Protein AF-A0A1G5EEK5-F1 (afdb_monomer_lite)

Sequence (236 aa):
MEIATSNDYITFDEFISRLFELRAECNHEHYLCEIFIPFLKSCSIDGVKIVPVFDDRATGPKTEATTPTKERMATICAKKDDGNYVVPDYIYVPLEYSFNNPMNPYLMVETKKPAILDDGIHYRDLSDYISENESEIRAEINAFNRGYVLFTDGLTWMFLTIVDDQIVESPKYETIRLIDKYEKYHKTNRVKAKHQGKHVDLSYIGLGRFDVEIEPNEWNRLKEQIRKMLTELKGE

Foldseek 3Di:
DDDPPPLQLDALCRLVVVLLVCCQPPVDPVVNCVNVQSLVSSLDDPQKHKDFFQCLVVDDDPDPDDDLSNVLCVAAFFAAPVRDTATAGMFIDGPPDDSNRRHYGLEGEHEDAFAAPPVSFWTADQVVCCVVCVRRLVSRCPGPVNQWYFYYNSQKTFTWGDDPNDIDGDPLFDIFGQWDFDADDPNITGIDGDWDWDWDAPVVVPPGIDIDTDGDPSSVSVSVRSNVSSVVSVVD

Secondary structure (DSSP, 8-state):
--------SS-HHHHHHHHHHHHHHT--GGGGHHHHHHHHHHT--TTEEEEE-TTGGG-S---SS--HHHHHHHHHSEEPTTS-EE--SEEEEETT-BTTB----SEEEEE----B-TTSSEE--GGGGTTTTHHHHHHHHHGGG---EEEE-SSEEEEEEEETTEEEE-SSS--EESEEEEEEETTEEEEEE--EEEEEE-GGGT--EEEEEE--HHHHHHHHHHHHHHHHHHH-

Structure (mmCIF, N/CA/C/O backbone):
data_AF-A0A1G5EEK5-F1
#
_entry.id   AF-A0A1G5EEK5-F1
#
loop_
_atom_site.group_PDB
_atom_site.id
_atom_site.type_symbol
_atom_site.label_atom_id
_atom_site.label_alt_id
_atom_site.label_comp_id
_atom_site.label_asym_id
_atom_site.label_entity_id
_atom_site.label_seq_id
_atom_site.pdbx_PDB_ins_code
_atom_site.Cartn_x
_atom_site.Cartn_y
_atom_site.Cartn_z
_atom_site.occupancy
_atom_site.B_iso_or_equiv
_atom_site.auth_seq_id
_atom_site.auth_comp_id
_atom_site.auth_asym_id
_atom_site.auth_atom_id
_atom_site.pdbx_PDB_model_num
ATOM 1 N N . MET A 1 1 ? -9.351 -30.486 -15.780 1.00 30.94 1 MET A N 1
ATOM 2 C CA . MET A 1 1 ? -9.022 -29.169 -16.356 1.00 30.94 1 MET A CA 1
ATOM 3 C C . MET A 1 1 ? -8.709 -28.273 -15.178 1.00 30.94 1 MET A C 1
ATOM 5 O O . MET A 1 1 ? -9.624 -27.725 -14.580 1.00 30.94 1 MET A O 1
ATOM 9 N N . GLU A 1 2 ? -7.451 -28.266 -14.747 1.00 29.02 2 GLU A N 1
ATOM 10 C CA . GLU A 1 2 ? -6.988 -27.312 -13.741 1.00 29.02 2 GLU A CA 1
ATOM 11 C C . GLU A 1 2 ? -6.920 -25.951 -14.426 1.00 29.02 2 GLU A C 1
ATOM 13 O O . GLU A 1 2 ? -6.160 -25.758 -15.375 1.00 29.02 2 GLU A O 1
ATOM 18 N N . ILE A 1 3 ? -7.792 -25.038 -14.009 1.00 33.62 3 ILE A N 1
ATOM 19 C CA . ILE A 1 3 ? -7.651 -23.629 -14.350 1.00 33.62 3 ILE A CA 1
ATOM 20 C C . ILE A 1 3 ? -6.421 -23.178 -13.570 1.00 33.62 3 ILE A C 1
ATOM 22 O O . ILE A 1 3 ? -6.453 -23.159 -12.342 1.00 33.62 3 ILE A O 1
ATOM 26 N N . ALA A 1 4 ? -5.329 -22.877 -14.269 1.00 30.00 4 ALA A N 1
ATOM 27 C CA . ALA A 1 4 ? -4.201 -22.182 -13.674 1.00 30.00 4 ALA A CA 1
ATOM 28 C C . ALA A 1 4 ? -4.713 -20.818 -13.194 1.00 30.00 4 ALA A C 1
ATOM 30 O O . ALA A 1 4 ? -4.873 -19.890 -13.982 1.00 30.00 4 ALA A O 1
ATOM 31 N N . THR A 1 5 ? -5.058 -20.712 -11.914 1.00 35.47 5 THR A N 1
ATOM 32 C CA . THR A 1 5 ? -5.384 -19.438 -11.285 1.00 35.47 5 THR A CA 1
ATOM 33 C C . THR A 1 5 ? -4.066 -18.719 -11.043 1.00 35.47 5 THR A C 1
ATOM 35 O O . THR A 1 5 ? -3.459 -18.865 -9.981 1.00 35.47 5 THR A O 1
ATOM 38 N N . SER A 1 6 ? -3.576 -17.958 -12.025 1.00 43.78 6 SER A N 1
ATOM 39 C CA . SER A 1 6 ? -2.693 -16.850 -11.671 1.00 43.78 6 SER A CA 1
ATOM 40 C C . SER A 1 6 ? -3.539 -15.926 -10.797 1.00 43.78 6 SER A C 1
ATOM 42 O O . SER A 1 6 ? -4.422 -15.235 -11.296 1.00 43.78 6 SER A O 1
ATOM 44 N N . ASN A 1 7 ? -3.333 -15.956 -9.479 1.00 56.44 7 ASN A N 1
ATOM 45 C CA . ASN A 1 7 ? -4.030 -15.100 -8.507 1.00 56.44 7 ASN A CA 1
ATOM 46 C C . ASN A 1 7 ? -3.660 -13.605 -8.655 1.00 56.44 7 ASN A C 1
ATOM 48 O O . ASN A 1 7 ? -3.922 -12.800 -7.759 1.00 56.44 7 ASN A O 1
ATOM 52 N N . ASP A 1 8 ? -3.023 -13.233 -9.763 1.00 68.38 8 ASP A N 1
ATOM 53 C CA . ASP A 1 8 ? -2.621 -11.878 -10.083 1.00 68.38 8 ASP A CA 1
ATOM 54 C C . ASP A 1 8 ? -3.785 -11.167 -10.777 1.00 68.38 8 ASP A C 1
ATOM 56 O O . ASP A 1 8 ? -4.151 -11.468 -11.911 1.00 68.38 8 ASP A O 1
ATOM 60 N N . TYR A 1 9 ? -4.393 -10.227 -10.053 1.00 85.44 9 TYR A N 1
ATOM 61 C CA . TYR A 1 9 ? -5.463 -9.361 -10.557 1.00 85.44 9 TYR A CA 1
ATOM 62 C C . TYR A 1 9 ? -4.935 -8.190 -11.404 1.00 85.44 9 TYR A C 1
ATOM 64 O O . TYR A 1 9 ? -5.735 -7.475 -12.001 1.00 85.44 9 TYR A O 1
ATOM 72 N N . ILE A 1 10 ? -3.618 -7.959 -11.393 1.00 93.31 10 ILE A N 1
ATOM 73 C CA . ILE A 1 10 ? -2.905 -6.948 -12.180 1.00 93.31 10 ILE A CA 1
ATOM 74 C C . ILE A 1 10 ? -1.433 -7.361 -12.294 1.00 93.31 10 ILE A C 1
ATOM 76 O O . ILE A 1 10 ? -0.839 -7.811 -11.308 1.00 93.31 10 ILE A O 1
ATOM 80 N N . THR A 1 11 ? -0.858 -7.226 -13.484 1.00 92.75 11 THR A N 1
ATOM 81 C CA . THR A 1 11 ? 0.578 -7.439 -13.731 1.00 92.75 11 THR A CA 1
ATOM 82 C C . THR A 1 11 ? 1.397 -6.199 -13.368 1.00 92.75 11 THR A C 1
ATOM 84 O O . THR A 1 11 ? 0.858 -5.097 -13.241 1.00 92.75 11 THR A O 1
ATOM 87 N N . PHE A 1 12 ? 2.714 -6.355 -13.211 1.00 94.25 12 PHE A N 1
ATOM 88 C CA . PHE A 1 12 ? 3.612 -5.217 -12.975 1.00 94.25 12 PHE A CA 1
ATOM 89 C C . PHE A 1 12 ? 3.495 -4.129 -14.060 1.00 94.25 12 PHE A C 1
ATOM 91 O O . PHE A 1 12 ? 3.369 -2.947 -13.734 1.00 94.25 12 PHE A O 1
ATOM 98 N N . ASP A 1 13 ? 3.484 -4.523 -15.335 1.00 91.75 13 ASP A N 1
ATOM 99 C CA . ASP A 1 13 ? 3.447 -3.590 -16.467 1.00 91.75 13 ASP A CA 1
ATOM 100 C C . ASP A 1 13 ? 2.128 -2.822 -16.529 1.00 91.75 13 ASP A C 1
ATOM 102 O O . ASP A 1 13 ? 2.131 -1.607 -16.742 1.00 91.75 13 ASP A O 1
ATOM 106 N N . GLU A 1 14 ? 1.003 -3.504 -16.291 1.00 94.50 14 GLU A N 1
ATOM 107 C CA . GLU A 1 14 ? -0.314 -2.870 -16.195 1.00 94.50 14 GLU A CA 1
ATOM 108 C C . GLU A 1 14 ? -0.360 -1.884 -15.024 1.00 94.50 14 GLU A C 1
ATOM 110 O O . GLU A 1 14 ? -0.804 -0.749 -15.198 1.00 94.50 14 GLU A O 1
ATOM 115 N N . PHE A 1 15 ? 0.147 -2.283 -13.850 1.00 95.69 15 PHE A N 1
ATOM 116 C CA . PHE A 1 15 ? 0.180 -1.434 -12.659 1.00 95.69 15 PHE A CA 1
ATOM 117 C C . PHE A 1 15 ? 0.987 -0.156 -12.903 1.00 95.69 15 PHE A C 1
ATOM 119 O O . PHE A 1 15 ? 0.498 0.948 -12.661 1.00 95.69 15 PHE A O 1
ATOM 126 N N . ILE A 1 16 ? 2.221 -0.293 -13.394 1.00 94.75 16 ILE A N 1
ATOM 127 C CA . ILE A 1 16 ? 3.140 0.832 -13.575 1.00 94.75 16 ILE A CA 1
ATOM 128 C C . ILE A 1 16 ? 2.690 1.738 -14.718 1.00 94.75 16 ILE A C 1
ATOM 130 O O . ILE A 1 16 ? 2.681 2.960 -14.556 1.00 94.75 16 ILE A O 1
ATOM 134 N N . SER A 1 17 ? 2.277 1.167 -15.852 1.00 93.12 17 SER A N 1
ATOM 135 C CA . SER A 1 17 ? 1.796 1.957 -16.990 1.00 93.12 17 SER A CA 1
ATOM 136 C C . SER A 1 17 ? 0.569 2.773 -16.601 1.00 93.12 17 SER A C 1
ATOM 138 O O . SER A 1 17 ? 0.538 3.983 -16.836 1.00 93.12 17 SER A O 1
ATOM 140 N N . ARG A 1 18 ? -0.401 2.143 -15.921 1.00 94.69 18 ARG A N 1
ATOM 141 C CA . ARG A 1 18 ? -1.616 2.828 -15.478 1.00 94.69 18 ARG A CA 1
ATOM 142 C C . ARG A 1 18 ? -1.327 3.869 -14.397 1.00 94.69 18 ARG A C 1
ATOM 144 O O . ARG A 1 18 ? -1.931 4.935 -14.424 1.00 94.69 18 ARG A O 1
ATOM 151 N N . LEU A 1 19 ? -0.376 3.626 -13.490 1.00 94.00 19 LEU A N 1
ATOM 152 C CA . LEU A 1 19 ? 0.066 4.626 -12.508 1.00 94.00 19 LEU A CA 1
ATOM 153 C C . LEU A 1 19 ? 0.568 5.903 -13.192 1.00 94.00 19 LEU A C 1
ATOM 155 O O . LEU A 1 19 ? 0.149 7.005 -12.828 1.00 94.00 19 LEU A O 1
ATOM 159 N N . PHE A 1 20 ? 1.447 5.770 -14.189 1.00 91.19 20 PHE A N 1
ATOM 160 C CA . PHE A 1 20 ? 1.981 6.923 -14.914 1.00 91.19 20 PHE A CA 1
ATOM 161 C C . PHE A 1 20 ? 0.917 7.628 -15.767 1.00 91.19 20 PHE A C 1
ATOM 163 O O . PHE A 1 20 ? 0.909 8.860 -15.810 1.00 91.19 20 PHE A O 1
ATOM 170 N N . GLU A 1 21 ? -0.000 6.879 -16.384 1.00 91.69 21 GLU A N 1
ATOM 171 C CA . GLU A 1 21 ? -1.146 7.422 -17.125 1.00 91.69 21 GLU A CA 1
ATOM 172 C C . GLU A 1 21 ? -2.071 8.236 -16.207 1.00 91.69 21 GLU A C 1
ATOM 174 O O . GLU A 1 21 ? -2.293 9.423 -16.442 1.00 91.69 21 GLU A O 1
ATOM 179 N N . LEU A 1 22 ? -2.528 7.652 -15.094 1.00 91.19 22 LEU A N 1
ATOM 180 C CA . LEU A 1 22 ? -3.395 8.320 -14.118 1.00 91.19 22 LEU A CA 1
ATOM 181 C C . LEU A 1 22 ? -2.757 9.590 -13.553 1.00 91.19 22 LEU A C 1
ATOM 183 O O . LEU A 1 22 ? -3.431 10.612 -13.377 1.00 91.19 22 LEU A O 1
ATOM 187 N N . ARG A 1 23 ? -1.447 9.546 -13.295 1.00 87.88 23 ARG A N 1
ATOM 188 C CA . ARG A 1 23 ? -0.675 10.713 -12.870 1.00 87.88 23 ARG A CA 1
ATOM 189 C C . ARG A 1 23 ? -0.663 11.807 -13.938 1.00 87.88 23 ARG A C 1
ATOM 191 O O . ARG A 1 23 ? -0.766 12.977 -13.582 1.00 87.88 23 ARG A O 1
ATOM 198 N N . ALA A 1 24 ? -0.491 11.450 -15.209 1.00 85.75 24 ALA A N 1
ATOM 199 C CA . ALA A 1 24 ? -0.382 12.412 -16.303 1.00 85.75 24 ALA A CA 1
ATOM 200 C C . ALA A 1 24 ? -1.735 13.032 -16.683 1.00 85.75 24 ALA A C 1
ATOM 202 O O . ALA A 1 24 ? -1.799 14.222 -16.982 1.00 85.75 24 ALA A O 1
ATOM 203 N N . GLU A 1 25 ? -2.805 12.240 -16.663 1.00 86.06 25 GLU A N 1
ATOM 204 C CA . GLU A 1 25 ? -4.095 12.631 -17.238 1.00 86.06 25 GLU A CA 1
ATOM 205 C C . GLU A 1 25 ? -5.089 13.172 -16.211 1.00 86.06 25 GLU A C 1
ATOM 207 O O . GLU A 1 25 ? -5.884 14.056 -16.526 1.00 86.06 25 GLU A O 1
ATOM 212 N N . CYS A 1 26 ? -5.062 12.652 -14.982 1.00 80.38 26 CYS A N 1
ATOM 213 C CA . CYS A 1 26 ? -6.063 12.978 -13.967 1.00 80.38 26 CYS A CA 1
ATOM 214 C C . CYS A 1 26 ? -5.458 13.595 -12.703 1.00 80.38 26 CYS A C 1
ATOM 216 O O . CYS A 1 26 ? -6.058 14.494 -12.126 1.00 80.38 26 CYS A O 1
ATOM 218 N N . ASN A 1 27 ? -4.298 13.119 -12.244 1.00 73.44 27 ASN A N 1
ATOM 219 C CA . ASN A 1 27 ? -3.613 13.588 -11.030 1.00 73.44 27 ASN A CA 1
ATOM 220 C C . ASN A 1 27 ? -4.526 13.705 -9.778 1.00 73.44 27 ASN A C 1
ATOM 222 O O . ASN A 1 27 ? -4.346 14.566 -8.906 1.00 73.44 27 ASN A O 1
ATOM 226 N N . HIS A 1 28 ? -5.520 12.820 -9.665 1.00 79.62 28 HIS A N 1
ATOM 227 C CA . HIS A 1 28 ? -6.415 12.702 -8.512 1.00 79.62 28 HIS A CA 1
ATOM 228 C C . HIS A 1 28 ? -6.240 11.342 -7.835 1.00 79.62 28 HIS A C 1
ATOM 230 O O . HIS A 1 28 ? -6.108 10.319 -8.498 1.00 79.62 28 HIS A O 1
ATOM 236 N N . GLU A 1 29 ? -6.233 11.347 -6.502 1.00 77.75 29 GLU A N 1
ATOM 237 C CA . GLU A 1 29 ? -5.818 10.205 -5.672 1.00 77.75 29 GLU A CA 1
ATOM 238 C C . GLU A 1 29 ? -6.822 9.067 -5.751 1.00 77.75 29 GLU A C 1
ATOM 240 O O . GLU A 1 29 ? -6.444 7.907 -5.857 1.00 77.75 29 GLU A O 1
ATOM 245 N N . HIS A 1 30 ? -8.109 9.415 -5.821 1.00 79.50 30 HIS A N 1
ATOM 246 C CA . HIS A 1 30 ? -9.195 8.449 -5.903 1.00 79.50 30 HIS A CA 1
ATOM 247 C C . HIS A 1 30 ? -9.095 7.536 -7.130 1.00 79.50 30 HIS A C 1
ATOM 249 O O . HIS A 1 30 ? -9.526 6.392 -7.056 1.00 79.50 30 HIS A O 1
ATOM 255 N N . TYR A 1 31 ? -8.503 7.984 -8.244 1.00 87.88 31 TYR A N 1
ATOM 256 C CA . TYR A 1 31 ? -8.345 7.132 -9.429 1.00 87.88 31 TYR A CA 1
ATOM 257 C C . TYR A 1 31 ? -7.236 6.090 -9.265 1.00 87.88 31 TYR A C 1
ATOM 259 O O . TYR A 1 31 ? -7.258 5.067 -9.942 1.00 87.88 31 TYR A O 1
ATOM 267 N N . LEU A 1 32 ? -6.312 6.274 -8.315 1.00 90.94 32 LEU A N 1
ATOM 268 C CA . LEU A 1 32 ? -5.286 5.270 -8.022 1.00 90.94 32 LEU A CA 1
ATOM 269 C C . LEU A 1 32 ? -5.893 3.970 -7.467 1.00 90.94 32 LEU A C 1
ATOM 271 O O . LEU A 1 32 ? -5.232 2.931 -7.472 1.00 90.94 32 LEU A O 1
ATOM 275 N N . CYS A 1 33 ? -7.168 3.974 -7.058 1.00 91.69 33 CYS A N 1
ATOM 276 C CA . CYS A 1 33 ? -7.871 2.746 -6.694 1.00 91.69 33 CYS A CA 1
ATOM 277 C C . CYS A 1 33 ? -7.908 1.711 -7.834 1.00 91.69 33 CYS A C 1
ATOM 279 O O . CYS A 1 33 ? -7.937 0.512 -7.550 1.00 91.69 33 CYS A O 1
ATOM 281 N N . GLU A 1 34 ? -7.828 2.147 -9.100 1.00 92.81 34 GLU A N 1
ATOM 282 C CA . GLU A 1 34 ? -7.781 1.270 -10.275 1.00 92.81 34 GLU A CA 1
ATOM 283 C C . GLU A 1 34 ? -6.567 0.336 -10.275 1.00 92.81 34 GLU A C 1
ATOM 285 O O . GLU A 1 34 ? -6.660 -0.780 -10.778 1.00 92.81 34 GLU A O 1
ATOM 290 N N . ILE A 1 35 ? -5.450 0.766 -9.681 1.00 94.94 35 ILE A N 1
ATOM 291 C CA . ILE A 1 35 ? -4.217 -0.025 -9.587 1.00 94.94 35 ILE A CA 1
ATOM 292 C C . ILE A 1 35 ? -4.025 -0.620 -8.189 1.00 94.94 35 ILE A C 1
ATOM 294 O O . ILE A 1 35 ? -3.609 -1.772 -8.055 1.00 94.94 35 ILE A O 1
ATOM 298 N N . PHE A 1 36 ? -4.382 0.118 -7.131 1.00 95.94 36 PHE A N 1
ATOM 299 C CA . PHE A 1 36 ? -4.168 -0.334 -5.758 1.00 95.94 36 PHE A CA 1
ATOM 300 C C . PHE A 1 36 ? -5.108 -1.469 -5.366 1.00 95.94 36 PHE A C 1
ATOM 302 O O . PHE A 1 36 ? -4.655 -2.444 -4.774 1.00 95.94 36 PHE A O 1
ATOM 309 N N . ILE A 1 37 ? -6.399 -1.403 -5.712 1.00 94.94 37 ILE A N 1
ATOM 310 C CA . ILE A 1 37 ? -7.349 -2.462 -5.348 1.00 94.94 37 ILE A CA 1
ATOM 311 C C . ILE A 1 37 ? -6.959 -3.817 -5.952 1.00 94.94 37 ILE A C 1
ATOM 313 O O . ILE A 1 37 ? -6.895 -4.780 -5.185 1.00 94.94 37 ILE A O 1
ATOM 317 N N . PRO A 1 38 ? -6.717 -3.965 -7.272 1.00 96.19 38 PRO A N 1
ATOM 318 C CA . PRO A 1 38 ? -6.334 -5.267 -7.811 1.00 96.19 38 PRO A CA 1
ATOM 319 C C . PRO A 1 38 ? -4.989 -5.744 -7.249 1.00 96.19 38 PRO A C 1
ATOM 321 O O . PRO A 1 38 ? -4.870 -6.915 -6.887 1.00 96.19 38 PRO A O 1
ATOM 324 N N . PHE A 1 39 ? -4.010 -4.854 -7.066 1.00 97.31 39 PHE A N 1
ATOM 325 C CA . PHE A 1 39 ? -2.738 -5.236 -6.459 1.00 97.31 39 PHE A CA 1
ATOM 326 C C . PHE A 1 39 ? -2.895 -5.738 -5.013 1.00 97.31 39 PHE A C 1
ATOM 328 O O . PHE A 1 39 ? -2.444 -6.826 -4.665 1.00 97.31 39 PHE A O 1
ATOM 335 N N . LEU A 1 40 ? -3.594 -4.993 -4.158 1.00 97.44 40 LEU A N 1
ATOM 336 C CA . LEU A 1 40 ? -3.828 -5.392 -2.768 1.00 97.44 40 LEU A CA 1
ATOM 337 C C . LEU A 1 40 ? -4.704 -6.658 -2.680 1.00 97.44 40 LEU A C 1
ATOM 339 O O . LEU A 1 40 ? -4.506 -7.511 -1.814 1.00 97.44 40 LEU A O 1
ATOM 343 N N . LYS A 1 41 ? -5.635 -6.861 -3.621 1.00 96.06 41 LYS A N 1
ATOM 344 C CA . LYS A 1 41 ? -6.376 -8.128 -3.735 1.00 96.06 41 LYS A CA 1
ATOM 345 C C . LYS A 1 41 ? -5.451 -9.307 -4.023 1.00 96.06 41 LYS A C 1
ATOM 347 O O . LYS A 1 41 ? -5.624 -10.347 -3.392 1.00 96.06 41 LYS A O 1
ATOM 352 N N . SER A 1 42 ? -4.459 -9.158 -4.906 1.00 94.50 42 SER A N 1
ATOM 353 C CA . SER A 1 42 ? -3.496 -10.238 -5.175 1.00 94.50 42 SER A CA 1
ATOM 354 C C . SER A 1 42 ? -2.661 -10.574 -3.935 1.00 94.50 42 SER A C 1
ATOM 356 O O . SER A 1 42 ? -2.275 -11.726 -3.741 1.00 94.50 42 SER A O 1
ATOM 358 N N . CYS A 1 43 ? -2.450 -9.609 -3.039 1.00 96.50 43 CYS A N 1
ATOM 359 C CA . CYS A 1 43 ? -1.728 -9.782 -1.779 1.00 96.50 43 CYS A CA 1
ATOM 360 C C . CYS A 1 43 ? -2.572 -10.373 -0.633 1.00 96.50 43 CYS A C 1
ATOM 362 O O . CYS A 1 43 ? -2.032 -10.622 0.444 1.00 96.50 43 CYS A O 1
ATOM 364 N N . SER A 1 44 ? -3.874 -10.600 -0.826 1.00 95.25 44 SER A N 1
ATOM 365 C CA . SER A 1 44 ? -4.736 -11.167 0.219 1.00 95.25 44 SER A CA 1
ATOM 366 C C . SER A 1 44 ? -4.362 -12.623 0.535 1.00 95.25 44 SER A C 1
ATOM 368 O O . SER A 1 44 ? -3.870 -13.358 -0.323 1.00 95.25 44 SER A O 1
ATOM 370 N N . ILE A 1 45 ? -4.604 -13.035 1.780 1.00 96.19 45 ILE A N 1
ATOM 371 C CA . ILE A 1 45 ? -4.423 -14.412 2.263 1.00 96.19 45 ILE A CA 1
ATOM 372 C C . ILE A 1 45 ? -5.780 -15.039 2.598 1.00 96.19 45 ILE A C 1
ATOM 374 O O . ILE A 1 45 ? -6.781 -14.332 2.729 1.00 96.19 45 ILE A O 1
ATOM 378 N N . ASP A 1 46 ? -5.818 -16.357 2.796 1.00 94.94 46 ASP A N 1
ATOM 379 C CA . ASP A 1 46 ? -7.046 -17.078 3.138 1.00 94.94 46 ASP A CA 1
ATOM 380 C C . ASP A 1 46 ? -7.769 -16.452 4.339 1.00 94.94 46 ASP A C 1
ATOM 382 O O . ASP A 1 46 ? -7.185 -16.226 5.403 1.00 94.94 46 ASP A O 1
ATOM 386 N N . GLY A 1 47 ? -9.069 -16.190 4.187 1.00 95.88 47 GLY A N 1
ATOM 387 C CA . GLY A 1 47 ? -9.905 -15.589 5.230 1.00 95.88 47 GLY A CA 1
ATOM 388 C C . GLY A 1 47 ? -9.671 -14.092 5.471 1.00 95.88 47 GLY A C 1
ATOM 389 O O . GLY A 1 47 ? -10.204 -13.559 6.440 1.00 95.88 47 GLY A O 1
ATOM 390 N N . VAL A 1 48 ? -8.900 -13.411 4.619 1.00 97.25 48 VAL A N 1
ATOM 391 C CA . VAL A 1 48 ? -8.658 -11.962 4.684 1.00 97.25 48 VAL A CA 1
ATOM 392 C C . VAL A 1 48 ? -9.025 -11.327 3.346 1.00 97.25 48 VAL A C 1
ATOM 394 O O . VAL A 1 48 ? -8.783 -11.903 2.287 1.00 97.25 48 VAL A O 1
ATOM 397 N N . LYS A 1 49 ? -9.608 -10.128 3.377 1.00 96.25 49 LYS A N 1
ATOM 398 C CA . LYS A 1 49 ? -9.910 -9.341 2.173 1.00 96.25 49 LYS A CA 1
ATOM 399 C C . LYS A 1 49 ? -9.527 -7.879 2.349 1.00 96.25 49 LYS A C 1
ATOM 401 O O . LYS A 1 49 ? -9.545 -7.368 3.466 1.00 96.25 49 LYS A O 1
ATOM 406 N N . ILE A 1 50 ? -9.243 -7.208 1.236 1.00 96.69 50 ILE A N 1
ATOM 407 C CA . ILE A 1 50 ? -9.060 -5.755 1.187 1.00 96.69 50 ILE A CA 1
ATOM 408 C C . ILE A 1 50 ? -10.404 -5.041 0.984 1.00 96.69 50 ILE A C 1
ATOM 410 O O . ILE A 1 50 ? -11.241 -5.482 0.189 1.00 96.69 50 ILE A O 1
ATOM 414 N N . VAL A 1 51 ? -10.603 -3.927 1.686 1.00 95.38 51 VAL A N 1
ATOM 415 C CA . VAL A 1 51 ? -11.766 -3.042 1.552 1.00 95.38 51 VAL A CA 1
ATOM 416 C C . VAL A 1 51 ? -11.281 -1.595 1.383 1.00 95.38 51 VAL A C 1
ATOM 418 O O . VAL A 1 51 ? -10.496 -1.136 2.213 1.00 95.38 51 VAL A O 1
ATOM 421 N N . PRO A 1 52 ? -11.720 -0.871 0.336 1.00 93.38 52 PRO A N 1
ATOM 422 C CA . PRO A 1 52 ? -11.474 0.564 0.217 1.00 93.38 52 PRO A CA 1
ATOM 423 C C . PRO A 1 52 ? -12.365 1.345 1.187 1.00 93.38 52 PRO A C 1
ATOM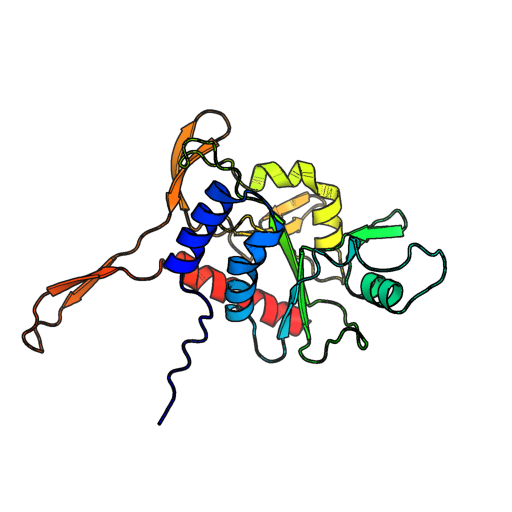 425 O O . PRO A 1 52 ? -13.538 1.010 1.356 1.00 93.38 52 PRO A O 1
ATOM 428 N N . VAL A 1 53 ? -11.808 2.382 1.808 1.00 90.56 53 VAL A N 1
ATOM 429 C CA . VAL A 1 53 ? -12.496 3.226 2.803 1.00 90.56 53 VAL A CA 1
ATOM 430 C C . VAL A 1 53 ? -12.219 4.729 2.630 1.00 90.56 53 VAL A C 1
ATOM 432 O O . VAL A 1 53 ? -12.845 5.539 3.312 1.00 90.56 53 VAL A O 1
ATOM 435 N N . PHE A 1 54 ? -11.366 5.116 1.672 1.00 82.06 54 PHE A N 1
ATOM 436 C CA . PHE A 1 54 ? -10.963 6.504 1.397 1.00 82.06 54 PHE A CA 1
ATOM 437 C C . PHE A 1 54 ? -12.126 7.506 1.224 1.00 82.06 54 PHE A C 1
ATOM 439 O O . PHE A 1 54 ? -12.005 8.661 1.629 1.00 82.06 54 PHE A O 1
ATOM 446 N N . ASP A 1 55 ? -13.272 7.090 0.668 1.00 77.69 55 ASP A N 1
ATOM 447 C CA . ASP A 1 55 ? -14.418 7.985 0.413 1.00 77.69 55 ASP A CA 1
ATOM 448 C C . ASP A 1 55 ? -15.456 7.999 1.555 1.00 77.69 55 ASP A C 1
ATOM 450 O O . ASP A 1 55 ? -16.389 8.804 1.569 1.00 77.69 55 ASP A O 1
ATOM 454 N N . ASP A 1 56 ? -15.290 7.163 2.585 1.00 75.50 56 ASP A N 1
ATOM 455 C CA . ASP A 1 56 ? -16.298 7.031 3.643 1.00 75.50 56 ASP A CA 1
ATOM 456 C C . ASP A 1 56 ? -16.441 8.319 4.480 1.00 75.50 56 ASP A C 1
ATOM 458 O O . ASP A 1 56 ? -17.523 8.580 5.015 1.00 75.50 56 ASP A O 1
ATOM 462 N N . ARG A 1 57 ? -15.407 9.185 4.525 1.00 64.56 57 ARG A N 1
ATOM 463 C CA . ARG A 1 57 ? -15.454 10.516 5.180 1.00 64.56 57 ARG A CA 1
ATOM 464 C C . ARG A 1 57 ? -16.517 11.444 4.579 1.00 64.56 57 ARG A C 1
ATOM 466 O O . ARG A 1 57 ? -17.007 12.333 5.278 1.00 64.56 57 ARG A O 1
ATOM 473 N N . ALA A 1 58 ? -16.846 11.284 3.296 1.00 61.66 58 ALA A N 1
ATOM 474 C CA . ALA A 1 58 ? -17.759 12.168 2.573 1.00 61.66 58 ALA A CA 1
ATOM 475 C C . ALA A 1 58 ? -19.225 11.702 2.621 1.00 61.66 58 ALA A C 1
ATOM 477 O O . ALA A 1 58 ? -20.116 12.417 2.152 1.00 61.66 58 ALA A O 1
ATOM 478 N N . THR A 1 59 ? -19.499 10.527 3.197 1.00 59.81 59 THR A N 1
ATOM 479 C CA . THR A 1 59 ? -20.809 9.878 3.089 1.00 59.81 59 THR A CA 1
ATOM 480 C C . THR A 1 59 ? -21.682 10.058 4.338 1.00 59.81 59 THR A C 1
ATOM 482 O O . THR A 1 59 ? -21.259 9.864 5.476 1.00 59.81 59 THR A O 1
ATOM 485 N N . GLY A 1 60 ? -22.956 10.401 4.118 1.00 56.53 60 GLY A N 1
ATOM 486 C CA . GLY A 1 60 ? -24.012 10.381 5.138 1.00 56.53 60 GLY A CA 1
ATOM 487 C C . GLY A 1 60 ? -24.373 11.737 5.776 1.00 56.53 60 GLY A C 1
ATOM 488 O O . GLY A 1 60 ? -23.653 12.727 5.637 1.00 56.53 60 GLY A O 1
ATOM 489 N N . PRO A 1 61 ? -25.528 11.823 6.469 1.00 54.22 61 PRO A N 1
ATOM 490 C CA . PRO A 1 61 ? -25.957 13.046 7.144 1.00 54.22 61 PRO A CA 1
ATOM 491 C C . PRO A 1 61 ? -24.988 13.440 8.264 1.00 54.22 61 PRO A C 1
ATOM 493 O O . PRO A 1 61 ? -24.693 12.635 9.149 1.00 54.22 61 PRO A O 1
ATOM 496 N N . LYS A 1 62 ? -24.551 14.704 8.278 1.00 70.69 62 LYS A N 1
ATOM 497 C CA . LYS A 1 62 ? -23.797 15.284 9.399 1.00 70.69 62 LYS A CA 1
ATOM 498 C C . LYS A 1 62 ? -24.752 15.534 10.565 1.00 70.69 62 LYS A C 1
ATOM 500 O O . LYS A 1 62 ? -25.391 16.577 10.648 1.00 70.69 62 LYS A O 1
ATOM 505 N N . THR A 1 63 ? -24.899 14.532 11.418 1.00 69.75 63 THR A N 1
ATOM 506 C CA . THR A 1 63 ? -25.724 14.571 12.631 1.00 69.75 63 THR A CA 1
ATOM 507 C C . THR A 1 63 ? -24.857 14.285 13.845 1.00 69.75 63 THR A C 1
ATOM 509 O O . THR A 1 63 ? -23.861 13.584 13.712 1.00 69.75 63 THR A O 1
ATOM 512 N N . GLU A 1 64 ? -25.230 14.778 15.025 1.00 75.06 64 GLU A N 1
ATOM 513 C CA . GLU A 1 64 ? -24.601 14.408 16.303 1.00 75.06 64 GLU A CA 1
ATOM 514 C C . GLU A 1 64 ? -25.030 13.010 16.772 1.00 75.06 64 GLU A C 1
ATOM 516 O O . GLU A 1 64 ? -24.273 12.323 17.452 1.00 75.06 64 GLU A O 1
ATOM 521 N N . ALA A 1 65 ? -26.196 12.526 16.331 1.00 78.81 65 ALA A N 1
ATOM 522 C CA . ALA A 1 65 ? -26.694 11.204 16.699 1.00 78.81 65 ALA A CA 1
ATOM 523 C C . ALA A 1 65 ? -25.732 10.085 16.265 1.00 78.81 65 ALA A C 1
ATOM 525 O O . ALA A 1 65 ? -25.074 10.183 15.222 1.00 78.81 65 ALA A O 1
ATOM 526 N N . THR A 1 66 ? -25.667 9.013 17.052 1.00 79.81 66 THR A N 1
ATOM 527 C CA . THR A 1 66 ? -24.991 7.775 16.655 1.00 79.81 66 THR A CA 1
ATOM 528 C C . THR A 1 66 ? -25.753 7.136 15.496 1.00 79.81 66 THR A C 1
ATOM 530 O O . THR A 1 66 ? -26.978 7.027 15.532 1.00 79.81 66 THR A O 1
ATOM 533 N N . THR A 1 67 ? -25.032 6.745 14.446 1.00 83.06 67 THR A N 1
ATOM 534 C CA . THR A 1 67 ? -25.575 6.064 13.264 1.00 83.06 67 THR A CA 1
ATOM 535 C C . THR A 1 67 ? -24.767 4.795 12.994 1.00 83.06 67 THR A C 1
ATOM 537 O O . THR A 1 67 ? -23.598 4.750 13.387 1.00 83.06 67 THR A O 1
ATOM 540 N N . PRO A 1 68 ? -25.313 3.802 12.265 1.00 84.50 68 PRO A N 1
ATOM 541 C CA . PRO A 1 68 ? -24.552 2.611 11.879 1.00 84.50 68 PRO A CA 1
ATOM 542 C C . PRO A 1 68 ? -23.233 2.943 11.167 1.00 84.50 68 PRO A C 1
ATOM 544 O O . PRO A 1 68 ? -22.215 2.302 11.408 1.00 84.50 68 PRO A O 1
ATOM 547 N N . THR A 1 69 ? -23.213 4.000 10.345 1.00 84.44 69 THR A N 1
ATOM 548 C CA . THR A 1 69 ? -21.982 4.495 9.713 1.00 84.44 69 THR A CA 1
ATOM 549 C C . THR A 1 69 ? -20.971 4.964 10.755 1.00 84.44 69 THR A C 1
ATOM 551 O O . THR A 1 69 ? -19.820 4.549 10.699 1.00 84.44 69 THR A O 1
ATOM 554 N N . LYS A 1 70 ? -21.375 5.789 11.733 1.00 83.44 70 LYS A N 1
ATOM 555 C CA . LYS A 1 70 ? -20.466 6.255 12.793 1.00 83.44 70 LYS A CA 1
ATOM 556 C C . LYS A 1 70 ? -19.927 5.109 13.644 1.00 83.44 70 LYS A C 1
ATOM 558 O O . LYS A 1 70 ? -18.749 5.122 13.980 1.00 83.44 70 LYS A O 1
ATOM 563 N N . GLU A 1 71 ? -20.772 4.136 13.978 1.00 86.44 71 GLU A N 1
ATOM 564 C CA . GLU A 1 71 ? -20.362 2.937 14.718 1.00 86.44 71 GLU A CA 1
ATOM 565 C C . GLU A 1 71 ? -19.328 2.142 13.922 1.00 86.44 71 GLU A C 1
ATOM 567 O O . GLU A 1 71 ? -18.254 1.844 14.439 1.00 86.44 71 GLU A O 1
ATOM 572 N N . ARG A 1 72 ? -19.593 1.903 12.632 1.00 89.75 72 ARG A N 1
ATOM 573 C CA . ARG A 1 72 ? -18.635 1.267 11.726 1.00 89.75 72 ARG A CA 1
ATOM 574 C C . ARG A 1 72 ? -17.310 2.026 11.669 1.00 89.75 72 ARG A C 1
ATOM 576 O O . ARG A 1 72 ? -16.267 1.394 11.810 1.00 89.75 72 ARG A O 1
ATOM 583 N N . MET A 1 73 ? -17.332 3.348 11.479 1.00 89.19 73 MET A N 1
ATOM 584 C CA . MET A 1 73 ? -16.109 4.161 11.430 1.00 89.19 73 MET A CA 1
ATOM 585 C C . MET A 1 73 ? -15.329 4.069 12.743 1.00 89.19 73 MET A C 1
ATOM 587 O O . MET A 1 73 ? -14.122 3.860 12.723 1.00 89.19 73 MET A O 1
ATOM 591 N N . ALA A 1 74 ? -16.008 4.111 13.890 1.00 88.38 74 ALA A N 1
ATOM 592 C CA . ALA A 1 74 ? -15.367 3.958 15.195 1.00 88.38 74 ALA A CA 1
ATOM 593 C C . ALA A 1 74 ? -14.698 2.583 15.402 1.00 88.38 74 ALA A C 1
ATOM 595 O O . ALA A 1 74 ? -13.795 2.476 16.235 1.00 88.38 74 ALA A O 1
ATOM 596 N N . THR A 1 75 ? -15.140 1.550 14.677 1.00 91.94 75 THR A N 1
ATOM 597 C CA . THR A 1 75 ? -14.558 0.199 14.695 1.00 91.94 75 THR A CA 1
ATOM 598 C C . THR A 1 75 ? -13.388 0.035 13.729 1.00 91.94 75 THR A C 1
ATOM 600 O O . THR A 1 75 ? -12.466 -0.706 14.042 1.00 91.94 75 THR A O 1
ATOM 603 N N . ILE A 1 76 ? -13.416 0.667 12.552 1.00 93.00 76 ILE A N 1
ATOM 604 C CA . ILE A 1 76 ? -12.417 0.402 11.499 1.00 93.00 76 ILE A CA 1
A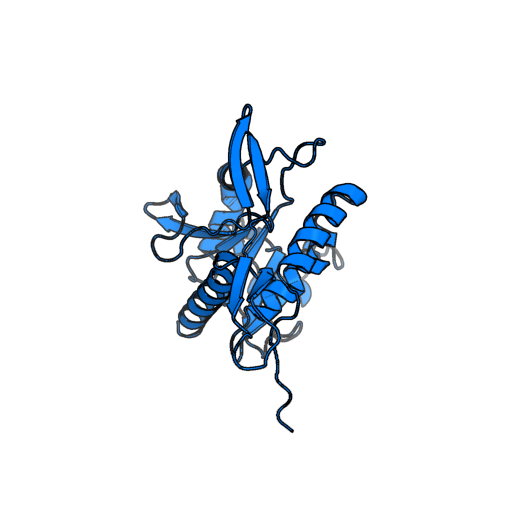TOM 605 C C . ILE A 1 76 ? -11.323 1.464 11.389 1.00 93.00 76 ILE A C 1
ATOM 607 O O . ILE A 1 76 ? -10.289 1.203 10.782 1.00 93.00 76 ILE A O 1
ATOM 611 N N . CYS A 1 77 ? -11.546 2.650 11.951 1.00 92.88 77 CYS A N 1
ATOM 612 C CA . CYS A 1 77 ? -10.623 3.774 11.862 1.00 92.88 77 CYS A CA 1
ATOM 613 C C . CYS A 1 77 ? -9.688 3.853 13.066 1.00 92.88 77 CYS A C 1
ATOM 615 O O . CYS A 1 77 ? -10.037 3.462 14.184 1.00 92.88 77 CYS A O 1
ATOM 617 N N . ALA A 1 78 ? -8.509 4.424 12.841 1.00 91.00 78 ALA A N 1
ATOM 618 C CA . ALA A 1 78 ? -7.573 4.720 13.910 1.00 91.00 78 ALA A CA 1
ATOM 619 C C . ALA A 1 78 ? -8.079 5.903 14.737 1.00 91.00 78 ALA A C 1
ATOM 621 O O . ALA A 1 78 ? -8.552 6.892 14.182 1.00 91.00 78 ALA A O 1
ATOM 622 N N . LYS A 1 79 ? -7.983 5.826 16.065 1.00 87.69 79 LYS A N 1
ATOM 623 C CA . LYS A 1 79 ? -8.392 6.923 16.953 1.00 87.69 79 LYS A CA 1
ATOM 624 C C . LYS A 1 79 ? -7.218 7.855 17.221 1.00 87.69 79 LYS A C 1
ATOM 626 O O . LYS A 1 79 ? -6.106 7.391 17.455 1.00 87.69 79 LYS A O 1
ATOM 631 N N . LYS A 1 80 ? -7.489 9.156 17.219 1.00 82.19 80 LYS A N 1
ATOM 632 C CA . LYS A 1 80 ? -6.584 10.196 17.706 1.00 82.19 80 LYS A CA 1
ATOM 633 C C . LYS A 1 80 ? -6.871 10.484 19.182 1.00 82.19 80 LYS A C 1
ATOM 635 O O . LYS A 1 80 ? -7.968 10.221 19.679 1.00 82.19 80 LYS A O 1
ATOM 640 N N . ASP A 1 81 ? -5.893 11.074 19.863 1.00 76.62 81 ASP A N 1
ATOM 641 C CA . ASP A 1 81 ? -5.986 11.420 21.289 1.00 76.62 81 ASP A CA 1
ATOM 642 C C . ASP A 1 81 ? -7.074 12.466 21.589 1.00 76.62 81 ASP A C 1
ATOM 644 O O . ASP A 1 81 ? -7.607 12.521 22.694 1.00 76.62 81 ASP A O 1
ATOM 648 N N . ASP A 1 82 ? -7.441 13.278 20.596 1.00 78.50 82 ASP A N 1
ATOM 649 C CA . ASP A 1 82 ? -8.496 14.293 20.682 1.00 78.50 82 ASP A CA 1
ATOM 650 C C . ASP A 1 82 ? -9.921 13.720 20.525 1.00 78.50 82 ASP A C 1
ATOM 652 O O . ASP A 1 82 ? -10.899 14.468 20.537 1.00 78.50 82 ASP A O 1
ATOM 656 N N . GLY A 1 83 ? -10.052 12.397 20.378 1.00 72.81 83 GLY A N 1
ATOM 657 C CA . GLY A 1 83 ? -11.324 11.706 20.171 1.00 72.81 83 GLY A CA 1
ATOM 658 C C . GLY A 1 83 ? -11.801 11.669 18.716 1.00 72.81 83 GLY A C 1
ATOM 659 O O . GLY A 1 83 ? -12.804 11.006 18.437 1.00 72.81 83 GLY A O 1
ATOM 660 N N . ASN A 1 84 ? -11.093 12.318 17.784 1.00 81.88 84 ASN A N 1
ATOM 661 C CA . ASN A 1 84 ? -11.333 12.158 16.351 1.00 81.88 84 ASN A CA 1
ATOM 662 C C . ASN A 1 84 ? -10.741 10.836 15.841 1.00 81.88 84 ASN A C 1
ATOM 664 O O . ASN A 1 8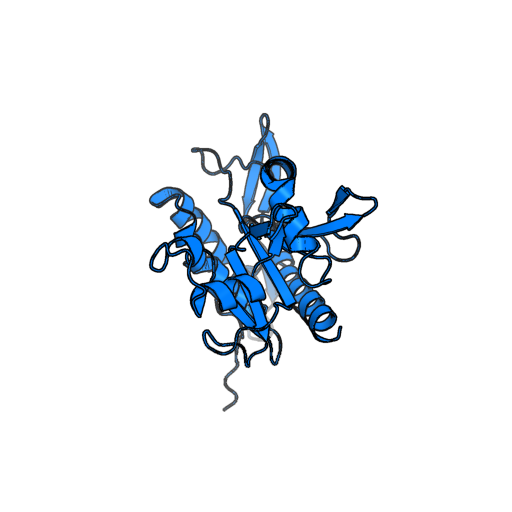4 ? -10.060 10.105 16.562 1.00 81.88 84 ASN A O 1
ATOM 668 N N . TYR A 1 85 ? -11.001 10.512 14.576 1.00 86.31 85 TYR A N 1
ATOM 669 C CA . TYR A 1 85 ? -10.435 9.336 13.925 1.00 86.31 85 TYR A CA 1
ATOM 670 C C . TYR A 1 85 ? -9.752 9.685 12.601 1.00 86.31 85 TYR A C 1
ATOM 672 O O . TYR A 1 85 ? -10.134 10.632 11.912 1.00 86.31 85 TYR A O 1
ATOM 680 N N . VAL A 1 86 ? -8.733 8.902 12.253 1.00 88.50 86 VAL A N 1
ATOM 681 C CA . VAL A 1 86 ? -8.097 8.867 10.933 1.00 88.50 86 VAL A CA 1
ATOM 682 C C . VAL A 1 86 ? -8.773 7.769 10.133 1.00 88.50 86 VAL A C 1
ATOM 684 O O . VAL A 1 86 ? -8.844 6.624 10.582 1.00 88.50 86 VAL A O 1
ATOM 687 N N . VAL A 1 87 ? -9.294 8.121 8.960 1.00 90.56 87 VAL A N 1
ATOM 688 C CA . VAL A 1 87 ? -9.797 7.120 8.015 1.00 90.56 87 VAL A CA 1
ATOM 689 C C . VAL A 1 87 ? -8.644 6.738 7.096 1.00 90.56 87 VAL A C 1
ATOM 691 O O . VAL A 1 87 ? -8.219 7.637 6.367 1.00 90.56 87 VAL A O 1
ATOM 694 N N . PRO A 1 88 ? -8.168 5.481 7.131 1.00 91.69 88 PRO A N 1
ATOM 695 C CA . PRO A 1 88 ? -7.159 5.009 6.186 1.00 91.69 88 PRO A CA 1
ATOM 696 C C . PRO A 1 88 ? -7.741 4.967 4.771 1.00 91.69 88 PRO A C 1
ATOM 698 O O . PRO A 1 88 ? -8.962 5.021 4.603 1.00 91.69 88 PRO A O 1
ATOM 701 N N . ASP A 1 89 ? -6.901 4.802 3.752 1.00 93.38 89 ASP A N 1
ATOM 702 C CA . ASP A 1 89 ? -7.389 4.632 2.379 1.00 93.38 89 ASP A CA 1
ATOM 703 C C . ASP A 1 89 ? -7.949 3.228 2.119 1.00 93.38 89 ASP A C 1
ATOM 705 O O . ASP A 1 89 ? -9.016 3.064 1.506 1.00 93.38 89 ASP A O 1
ATOM 709 N N . TYR A 1 90 ? -7.253 2.201 2.617 1.00 95.81 90 TYR A N 1
ATOM 710 C CA . TYR A 1 90 ? -7.675 0.805 2.515 1.00 95.81 90 TYR A CA 1
ATOM 711 C C . TYR A 1 90 ? -7.400 0.034 3.804 1.00 95.81 90 TYR A C 1
ATOM 713 O O . TYR A 1 90 ? -6.476 0.331 4.560 1.00 95.81 90 TYR A O 1
ATOM 721 N N . ILE A 1 91 ? -8.184 -1.019 4.027 1.00 96.75 91 ILE A N 1
ATOM 722 C CA . ILE A 1 91 ? -8.032 -1.904 5.182 1.00 96.75 91 ILE A CA 1
ATOM 723 C C . ILE A 1 91 ? -8.077 -3.373 4.776 1.00 96.75 91 ILE A C 1
ATOM 725 O O . ILE A 1 91 ? -8.944 -3.793 4.006 1.00 96.75 91 ILE A O 1
ATOM 729 N N . TYR A 1 92 ? -7.172 -4.175 5.335 1.00 97.88 92 TYR A N 1
ATOM 730 C CA . TYR A 1 92 ? -7.298 -5.629 5.335 1.00 97.88 92 TYR A CA 1
ATOM 731 C C . TYR A 1 92 ? -8.105 -6.072 6.548 1.00 97.88 92 TYR A C 1
ATOM 733 O O . TYR A 1 92 ? -7.765 -5.753 7.685 1.00 97.88 92 TYR A O 1
ATOM 741 N N . VAL A 1 93 ? -9.168 -6.827 6.305 1.00 97.31 93 VAL A N 1
ATOM 742 C CA . VAL A 1 93 ? -10.157 -7.235 7.311 1.00 97.31 93 VAL A CA 1
ATOM 743 C C . VAL A 1 93 ? -10.469 -8.729 7.191 1.00 97.31 93 VAL A C 1
ATOM 745 O O . VAL A 1 93 ? -10.213 -9.320 6.134 1.00 97.31 93 VAL A O 1
ATOM 748 N N . PRO A 1 94 ? -11.055 -9.350 8.232 1.00 97.25 94 PRO A N 1
ATOM 749 C CA . PRO A 1 94 ? -11.603 -10.700 8.131 1.00 97.25 94 PRO A CA 1
ATOM 750 C C . PRO A 1 94 ? -12.587 -10.842 6.963 1.00 97.25 94 PRO A C 1
ATOM 752 O O . PRO A 1 94 ? -13.293 -9.896 6.596 1.00 97.25 94 PRO A O 1
ATOM 755 N N . LEU A 1 95 ? -12.673 -12.038 6.383 1.00 96.31 95 LEU A N 1
ATOM 756 C CA . LEU A 1 95 ? -13.580 -12.323 5.268 1.00 96.31 95 LEU A CA 1
ATOM 757 C C . LEU A 1 95 ? -15.052 -12.065 5.638 1.00 96.31 95 LEU A C 1
ATOM 759 O O . LEU A 1 95 ? -15.831 -11.621 4.790 1.00 96.31 95 LEU A O 1
ATOM 763 N N . GLU A 1 96 ? -15.405 -12.268 6.906 1.00 96.94 96 GLU A N 1
ATOM 764 C CA . GLU A 1 96 ? -16.733 -12.086 7.502 1.00 96.94 96 GLU A CA 1
ATOM 765 C C . GLU A 1 96 ? -17.114 -10.613 7.713 1.00 96.94 96 GLU A C 1
ATOM 767 O O . GLU A 1 96 ? -18.278 -10.306 7.999 1.00 96.94 96 GLU A O 1
ATOM 772 N N . TYR A 1 97 ? -16.158 -9.692 7.559 1.00 96.50 97 TYR A N 1
ATOM 773 C CA . TYR A 1 97 ? -16.419 -8.261 7.630 1.00 96.50 97 TYR A CA 1
ATOM 774 C C . TYR A 1 97 ? -17.522 -7.866 6.645 1.00 96.50 97 TYR A C 1
ATOM 776 O O . TYR A 1 97 ? -17.491 -8.222 5.463 1.00 96.50 97 TYR A O 1
ATOM 784 N N . SER A 1 98 ? -18.472 -7.054 7.089 1.00 92.62 98 SER A N 1
ATOM 785 C 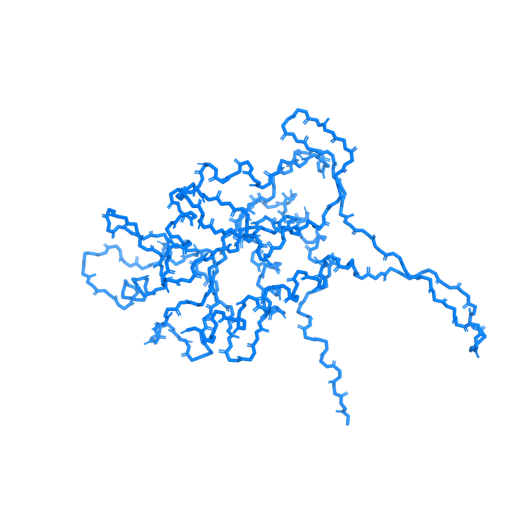CA . SER A 1 98 ? -19.403 -6.369 6.193 1.00 92.62 98 SER A CA 1
ATOM 786 C C . SER A 1 98 ? -19.735 -4.993 6.747 1.00 92.62 98 SER A C 1
ATOM 788 O O . SER A 1 98 ? -19.420 -4.689 7.894 1.00 92.62 98 SER A O 1
ATOM 790 N N . PHE A 1 99 ? -20.413 -4.159 5.961 1.00 88.19 99 PHE A N 1
ATOM 791 C CA . PHE A 1 99 ? -20.852 -2.848 6.440 1.00 88.19 99 PHE A CA 1
ATOM 792 C C . PHE A 1 99 ? -21.676 -2.944 7.740 1.00 88.19 99 PHE A C 1
ATOM 794 O O . PHE A 1 99 ? -21.481 -2.149 8.652 1.00 88.19 99 PHE A O 1
ATOM 801 N N . ASN A 1 100 ? -22.542 -3.959 7.844 1.00 89.81 100 ASN A N 1
ATOM 802 C CA . ASN A 1 100 ? -23.399 -4.198 9.011 1.00 89.81 100 ASN A CA 1
ATOM 803 C C . ASN A 1 100 ? -22.742 -5.079 10.089 1.00 89.81 100 ASN A C 1
ATOM 805 O O . ASN A 1 100 ? -23.334 -5.304 11.138 1.00 89.81 100 ASN A O 1
ATOM 809 N N . ASN A 1 101 ? -21.549 -5.607 9.819 1.00 94.19 101 ASN A N 1
ATOM 810 C CA . ASN A 1 101 ? -20.745 -6.391 10.752 1.00 94.19 101 ASN A CA 1
ATOM 811 C C . ASN A 1 101 ? -19.306 -5.855 10.711 1.00 94.19 101 ASN A C 1
ATOM 813 O O . ASN A 1 101 ? -18.433 -6.500 10.115 1.00 94.19 101 ASN A O 1
ATOM 817 N N . PRO A 1 102 ? -19.070 -4.631 11.219 1.00 93.81 102 PRO A N 1
ATOM 818 C CA . PRO A 1 102 ? -17.744 -4.047 11.206 1.00 93.81 102 PRO A CA 1
ATOM 819 C C . PRO A 1 102 ? -16.827 -4.830 12.147 1.00 93.81 102 PRO A C 1
ATOM 821 O O . PRO A 1 102 ? -17.221 -5.253 13.231 1.00 93.81 102 PRO A O 1
ATOM 824 N N . MET A 1 103 ? -15.587 -5.025 11.721 1.00 95.19 103 MET A N 1
ATOM 825 C CA . MET A 1 103 ? -14.567 -5.765 12.457 1.00 95.19 103 MET A CA 1
ATOM 826 C C . MET A 1 103 ? -13.271 -4.974 12.391 1.00 95.19 103 MET A C 1
ATOM 828 O O . MET A 1 103 ? -12.994 -4.342 11.368 1.00 95.19 103 MET A O 1
ATOM 832 N N . ASN A 1 104 ? -12.489 -5.021 13.469 1.00 95.00 104 ASN A N 1
ATOM 833 C CA . ASN A 1 104 ? -11.193 -4.357 13.506 1.00 95.00 104 ASN A CA 1
ATOM 834 C C . ASN A 1 104 ? -10.309 -4.892 12.363 1.00 95.00 104 ASN A C 1
ATOM 836 O O . ASN A 1 104 ? -10.234 -6.113 12.176 1.00 95.00 104 ASN A O 1
ATOM 840 N N . PRO A 1 105 ? -9.638 -4.014 11.607 1.00 95.81 105 PRO A N 1
ATOM 841 C CA . PRO A 1 105 ? -8.716 -4.427 10.568 1.00 95.81 105 PRO A CA 1
ATOM 842 C C . PRO A 1 105 ? -7.467 -5.106 11.141 1.00 95.81 105 PRO A C 1
ATOM 844 O O . PRO A 1 105 ? -7.048 -4.867 12.276 1.00 95.81 105 PRO A O 1
ATOM 847 N N . TYR A 1 106 ? -6.868 -5.963 10.319 1.00 96.12 106 TYR A N 1
ATOM 848 C CA . TYR A 1 106 ? -5.553 -6.548 10.565 1.00 96.12 106 TYR A CA 1
ATOM 849 C C . TYR A 1 106 ? -4.435 -5.585 10.176 1.00 96.12 106 TYR A C 1
ATOM 851 O O . TYR A 1 106 ? -3.436 -5.510 10.877 1.00 96.12 106 TYR A O 1
ATOM 859 N N . LEU A 1 107 ? -4.605 -4.852 9.072 1.00 97.12 107 LEU A N 1
ATOM 860 C CA . LEU A 1 107 ? -3.605 -3.933 8.534 1.00 97.12 107 LEU A CA 1
ATOM 861 C C . LEU A 1 107 ? -4.295 -2.763 7.829 1.00 97.12 107 LEU A C 1
ATOM 863 O O . LEU A 1 107 ? -5.250 -2.969 7.076 1.00 97.12 107 LEU A O 1
ATOM 867 N N . MET A 1 108 ? -3.784 -1.556 8.054 1.00 97.06 108 MET A N 1
ATOM 868 C CA . MET A 1 108 ? -4.161 -0.351 7.317 1.00 97.06 108 MET A CA 1
ATOM 869 C C . MET A 1 108 ? -3.165 -0.079 6.193 1.00 97.06 108 MET A C 1
ATOM 871 O O . MET A 1 108 ? -1.967 -0.348 6.330 1.00 97.06 108 MET A O 1
ATOM 875 N N . VAL A 1 109 ? -3.675 0.451 5.086 1.00 96.94 109 VAL A N 1
ATOM 876 C CA . VAL A 1 109 ? -2.882 0.904 3.947 1.00 96.94 109 VAL A CA 1
ATOM 877 C C . VAL A 1 109 ? -3.211 2.366 3.701 1.00 96.94 109 VAL A C 1
ATOM 879 O O . VAL A 1 109 ? -4.363 2.697 3.420 1.00 96.94 109 VAL A O 1
ATOM 882 N N . GLU A 1 110 ? -2.186 3.200 3.786 1.00 95.69 110 GLU A N 1
ATOM 883 C CA . GLU A 1 110 ? -2.254 4.632 3.532 1.00 95.69 110 GLU A CA 1
ATOM 884 C C . GLU A 1 110 ? -1.503 4.923 2.237 1.00 95.69 110 GLU A C 1
ATOM 886 O O . GLU A 1 110 ? -0.334 4.544 2.068 1.00 95.69 110 GLU A O 1
ATOM 891 N N . THR A 1 111 ? -2.190 5.565 1.300 1.00 94.69 111 THR A N 1
ATOM 892 C CA . THR A 1 111 ? -1.646 5.877 -0.014 1.00 94.69 111 THR A CA 1
ATOM 893 C C . THR A 1 111 ? -1.348 7.363 -0.154 1.00 94.69 111 THR A C 1
ATOM 895 O O . THR A 1 111 ? -1.877 8.212 0.559 1.00 94.69 111 THR A O 1
ATOM 898 N N . LYS A 1 112 ? -0.411 7.677 -1.046 1.00 93.50 112 LYS A N 1
ATOM 899 C CA . LYS A 1 112 ? -0.123 9.029 -1.509 1.00 93.50 112 LYS A CA 1
ATOM 900 C C . LYS A 1 112 ? -0.069 9.042 -3.023 1.00 93.50 112 LYS A C 1
ATOM 902 O O . LYS A 1 112 ? 0.201 8.036 -3.680 1.00 93.50 112 LYS A O 1
ATOM 907 N N . LYS A 1 113 ? -0.257 10.219 -3.605 1.00 91.44 113 LYS A N 1
ATOM 908 C CA . LYS A 1 113 ? 0.069 10.419 -5.018 1.00 91.44 113 LYS A CA 1
ATOM 909 C C . LYS A 1 113 ? 1.588 10.384 -5.216 1.00 91.44 113 LYS A C 1
ATOM 911 O O . LYS A 1 113 ? 2.298 11.072 -4.478 1.00 91.44 113 LYS A O 1
ATOM 916 N N . PRO A 1 114 ? 2.096 9.686 -6.245 1.00 91.44 114 PRO A N 1
ATOM 917 C CA . PRO A 1 114 ? 3.517 9.708 -6.560 1.00 91.44 114 PRO A CA 1
ATOM 918 C C . PRO A 1 114 ? 3.947 11.118 -6.972 1.00 91.44 114 PRO A C 1
ATOM 920 O O . PRO A 1 114 ? 3.421 11.722 -7.910 1.00 91.44 114 PRO A O 1
ATOM 923 N N . ALA A 1 115 ? 4.939 11.644 -6.263 1.00 91.06 115 ALA A N 1
ATOM 924 C CA . ALA A 1 115 ? 5.407 13.014 -6.405 1.00 91.06 115 ALA A CA 1
ATOM 925 C C . ALA A 1 115 ? 6.427 13.151 -7.542 1.00 91.06 115 ALA A C 1
ATOM 927 O O . ALA A 1 115 ? 7.629 13.297 -7.314 1.00 91.06 115 ALA A O 1
ATOM 928 N N . ILE A 1 116 ? 5.937 13.076 -8.780 1.00 89.69 116 ILE A N 1
ATOM 929 C CA . ILE A 1 116 ? 6.749 13.170 -9.999 1.00 89.69 116 ILE A CA 1
ATOM 930 C C . ILE A 1 116 ? 6.626 14.579 -10.601 1.00 89.69 116 ILE A C 1
ATOM 932 O O . ILE A 1 116 ? 5.508 15.072 -10.776 1.00 89.69 116 ILE A O 1
ATOM 936 N N . LEU A 1 117 ? 7.750 15.218 -10.944 1.00 88.00 117 LEU A N 1
ATOM 937 C CA . LEU A 1 117 ? 7.794 16.514 -11.639 1.00 88.00 117 LEU A CA 1
ATOM 938 C C . LEU A 1 117 ? 7.208 16.418 -13.053 1.00 88.00 117 LEU A C 1
ATOM 940 O O . LEU A 1 117 ? 7.135 15.338 -13.631 1.00 88.00 117 LEU A O 1
ATOM 944 N N . ASP A 1 118 ? 6.801 17.541 -13.643 1.00 83.44 118 ASP A N 1
ATOM 945 C CA . ASP A 1 118 ? 6.125 17.590 -14.954 1.00 83.44 118 ASP A CA 1
ATOM 946 C C . ASP A 1 118 ? 6.905 16.907 -16.090 1.00 83.44 118 ASP A C 1
ATOM 948 O O . ASP A 1 118 ? 6.298 16.387 -17.022 1.00 83.44 118 ASP A O 1
ATOM 952 N N . ASP A 1 119 ? 8.232 16.809 -15.972 1.00 82.25 119 ASP A N 1
ATOM 953 C CA . ASP A 1 119 ? 9.089 16.054 -16.896 1.00 82.25 119 ASP A CA 1
ATOM 954 C C . ASP A 1 119 ? 8.890 14.527 -16.878 1.00 82.25 119 ASP A C 1
ATOM 956 O O . ASP A 1 119 ? 9.439 13.827 -17.729 1.00 82.25 119 ASP A O 1
ATOM 960 N N . GLY A 1 120 ? 8.121 14.003 -15.921 1.00 82.94 120 GLY A N 1
ATOM 961 C CA . GLY A 1 120 ? 7.767 12.590 -15.807 1.00 82.94 120 GLY A CA 1
ATOM 962 C C . GLY A 1 120 ? 8.899 11.681 -15.327 1.00 82.94 120 GLY A C 1
ATOM 963 O O . GLY A 1 120 ? 8.696 10.472 -15.246 1.00 82.94 120 GLY A O 1
ATOM 964 N N . ILE A 1 121 ? 10.076 12.224 -15.006 1.00 88.19 121 ILE A N 1
ATOM 965 C CA . ILE A 1 121 ? 11.272 11.430 -14.690 1.00 88.19 121 ILE A CA 1
ATOM 966 C C . ILE A 1 121 ? 11.881 11.760 -13.332 1.00 88.19 121 ILE A C 1
ATOM 968 O O . ILE A 1 121 ? 12.651 10.950 -12.821 1.00 88.19 121 ILE A O 1
ATOM 972 N N . HIS A 1 122 ? 11.572 12.913 -12.738 1.00 93.94 122 HIS A N 1
ATOM 973 C CA . HIS A 1 122 ? 12.075 13.282 -11.417 1.00 93.94 122 HIS A CA 1
ATOM 974 C C . HIS A 1 122 ? 11.034 13.024 -10.332 1.00 93.94 122 HIS A C 1
ATOM 976 O O . HIS A 1 122 ? 9.962 13.616 -10.333 1.00 93.94 122 HIS A O 1
ATOM 982 N N . TYR A 1 123 ? 11.374 12.167 -9.378 1.00 94.38 123 TYR A N 1
ATOM 983 C CA . TYR A 1 123 ? 10.514 11.695 -8.298 1.00 94.38 123 TYR A CA 1
ATOM 984 C C . TYR A 1 123 ? 11.026 12.179 -6.935 1.00 94.38 123 TYR A C 1
ATOM 986 O O . TYR A 1 123 ? 12.223 12.082 -6.654 1.00 94.38 123 TYR A O 1
ATOM 994 N N . ARG A 1 124 ? 10.139 12.705 -6.085 1.00 94.25 124 ARG A N 1
ATOM 995 C CA . ARG A 1 124 ? 10.421 12.968 -4.666 1.00 94.25 124 ARG A CA 1
ATOM 996 C C . ARG A 1 124 ? 10.140 11.714 -3.849 1.00 94.25 124 ARG A C 1
ATOM 998 O O . ARG A 1 124 ? 9.106 11.085 -4.028 1.00 94.25 124 ARG A O 1
ATOM 1005 N N . ASP A 1 125 ? 11.045 11.391 -2.934 1.00 94.06 125 ASP A N 1
ATOM 1006 C CA . ASP A 1 125 ? 10.954 10.177 -2.134 1.00 94.06 125 ASP A CA 1
ATOM 1007 C C . ASP A 1 125 ? 9.738 10.194 -1.203 1.00 94.06 125 ASP A C 1
ATOM 1009 O O . ASP A 1 125 ? 9.502 11.173 -0.498 1.00 94.06 125 ASP A O 1
ATOM 1013 N N . LEU A 1 126 ? 9.013 9.072 -1.146 1.00 95.75 126 LEU A N 1
ATOM 1014 C CA . LEU A 1 126 ? 7.860 8.900 -0.259 1.00 95.75 126 LEU A CA 1
ATOM 1015 C C . LEU A 1 126 ? 8.178 9.201 1.217 1.00 95.75 126 LEU A C 1
ATOM 1017 O O . LEU A 1 126 ? 7.333 9.719 1.940 1.00 95.75 126 LEU A O 1
ATOM 1021 N N . SER A 1 127 ? 9.410 8.932 1.660 1.00 94.69 127 SER A N 1
ATOM 1022 C CA . SER A 1 127 ? 9.864 9.216 3.026 1.00 94.69 127 SER A CA 1
ATOM 1023 C C . SER A 1 127 ? 9.739 10.690 3.417 1.00 94.69 127 SER A C 1
ATOM 1025 O O . SER A 1 127 ? 9.565 10.990 4.596 1.00 94.69 127 SER A O 1
ATOM 1027 N N . ASP A 1 128 ? 9.789 11.610 2.447 1.00 92.25 128 ASP A N 1
ATOM 1028 C CA . ASP A 1 128 ? 9.650 13.047 2.701 1.00 92.25 128 ASP A CA 1
ATOM 1029 C C . ASP A 1 128 ? 8.239 13.409 3.201 1.00 92.25 128 ASP A C 1
ATOM 1031 O O . ASP A 1 128 ? 8.066 14.449 3.831 1.00 92.25 128 ASP A O 1
ATOM 1035 N N . TYR A 1 129 ? 7.246 12.541 2.973 1.00 93.38 129 TYR A N 1
ATOM 1036 C CA . TYR A 1 129 ? 5.862 12.731 3.413 1.00 93.38 129 TYR A CA 1
ATOM 1037 C C . TYR A 1 129 ? 5.592 12.228 4.836 1.00 93.38 129 TYR A C 1
ATOM 1039 O O . TYR A 1 129 ? 4.523 12.508 5.376 1.00 93.38 129 TYR A O 1
ATOM 1047 N N . ILE A 1 130 ? 6.524 11.510 5.473 1.00 94.38 130 ILE A N 1
ATOM 1048 C CA . ILE A 1 130 ? 6.287 10.934 6.808 1.00 94.38 130 ILE A CA 1
ATOM 1049 C C . ILE A 1 130 ? 6.084 12.038 7.849 1.00 94.38 130 ILE A C 1
ATOM 1051 O O . ILE A 1 130 ? 5.130 11.983 8.619 1.00 94.38 130 ILE A O 1
ATOM 1055 N N . SER A 1 131 ? 6.940 13.063 7.855 1.00 91.50 131 SER A N 1
ATOM 1056 C CA . SER A 1 131 ? 6.840 14.168 8.819 1.00 91.50 131 SER A CA 1
ATOM 1057 C C . SER A 1 131 ? 5.589 15.023 8.604 1.00 91.50 131 SER A C 1
ATOM 1059 O O . SER A 1 131 ? 4.992 15.496 9.566 1.00 91.50 131 SER A O 1
ATOM 1061 N N . GLU A 1 132 ? 5.156 15.186 7.352 1.00 91.00 132 GLU A N 1
ATOM 1062 C CA . GLU A 1 132 ? 3.935 15.922 7.005 1.00 91.00 132 GLU A CA 1
ATOM 1063 C C . GLU A 1 132 ? 2.663 15.197 7.477 1.00 91.00 132 GLU A C 1
ATOM 1065 O O . GLU A 1 132 ? 1.654 15.846 7.749 1.00 91.00 132 GLU A O 1
ATOM 1070 N N . ASN A 1 133 ? 2.717 13.867 7.613 1.00 92.12 133 ASN A N 1
ATOM 1071 C CA . ASN A 1 133 ? 1.580 13.012 7.967 1.00 92.12 133 ASN A CA 1
ATOM 1072 C C . ASN A 1 133 ? 1.782 12.289 9.316 1.00 92.12 133 ASN A C 1
ATOM 1074 O O . ASN A 1 133 ? 1.092 11.311 9.602 1.00 92.12 133 ASN A O 1
ATOM 1078 N N . GLU A 1 134 ? 2.705 12.761 10.165 1.00 93.00 134 GLU A N 1
ATOM 1079 C CA . GLU A 1 134 ? 3.166 12.024 11.353 1.00 93.00 134 GLU A CA 1
ATOM 1080 C C . GLU A 1 134 ? 2.015 11.635 12.291 1.00 93.00 134 GLU A C 1
ATOM 1082 O O . GLU A 1 134 ? 1.911 10.485 12.709 1.00 93.00 134 GLU A O 1
ATOM 1087 N N . SER A 1 135 ? 1.120 12.580 12.599 1.00 91.62 135 SER A N 1
ATOM 1088 C CA . SER A 1 135 ? -0.029 12.333 13.482 1.00 91.62 135 SER A CA 1
ATOM 1089 C C . SER A 1 135 ? -0.959 11.242 12.949 1.00 91.62 135 SER A C 1
ATOM 1091 O O . SER A 1 135 ? -1.540 10.508 13.749 1.00 91.62 135 SER A O 1
ATOM 1093 N N . GLU A 1 136 ? -1.139 11.164 11.631 1.00 92.44 136 GLU A N 1
ATOM 1094 C CA . GLU A 1 136 ? -2.059 10.214 11.007 1.00 92.44 136 GLU A CA 1
ATOM 1095 C C . GLU A 1 136 ? -1.429 8.826 10.966 1.00 92.44 136 GLU A C 1
ATOM 1097 O O . GLU A 1 136 ? -1.977 7.898 11.555 1.00 92.44 136 GLU A O 1
ATOM 1102 N N . ILE A 1 137 ? -0.207 8.735 10.435 1.00 94.94 137 ILE A N 1
ATOM 1103 C CA . ILE A 1 137 ? 0.576 7.495 10.374 1.00 94.94 137 ILE A CA 1
ATOM 1104 C C . ILE A 1 137 ? 0.754 6.896 11.779 1.00 94.94 137 ILE A C 1
ATOM 1106 O O . ILE A 1 137 ? 0.580 5.695 11.979 1.00 94.94 137 ILE A O 1
ATOM 1110 N N . ARG A 1 138 ? 1.056 7.723 12.791 1.00 94.75 138 ARG A N 1
ATOM 1111 C CA . ARG A 1 138 ? 1.199 7.273 14.185 1.00 94.75 138 ARG A CA 1
ATOM 1112 C C . ARG A 1 138 ? -0.095 6.678 14.735 1.00 94.75 138 ARG A C 1
ATOM 1114 O O . ARG A 1 138 ? -0.050 5.645 15.402 1.00 94.75 138 ARG A O 1
ATOM 1121 N N . ALA A 1 139 ? -1.234 7.323 14.480 1.00 93.75 139 ALA A N 1
ATOM 1122 C CA . ALA A 1 139 ? -2.527 6.817 14.929 1.00 93.75 139 ALA A CA 1
ATOM 1123 C C . ALA A 1 139 ? -2.829 5.454 14.291 1.00 93.75 139 ALA A C 1
ATOM 1125 O O . ALA A 1 139 ? -3.278 4.546 14.985 1.00 93.75 139 ALA A O 1
ATOM 1126 N N . GLU A 1 140 ? -2.539 5.295 13.000 1.00 94.69 140 GLU A N 1
ATOM 1127 C CA . GLU A 1 140 ? -2.746 4.047 12.259 1.00 94.69 140 GLU A CA 1
ATOM 1128 C C . GLU A 1 140 ? -1.834 2.913 12.733 1.00 94.69 140 GLU A C 1
ATOM 1130 O O . GLU A 1 140 ? -2.318 1.804 12.949 1.00 94.69 140 GLU A O 1
ATOM 1135 N N . ILE A 1 141 ? -0.551 3.187 12.998 1.00 95.00 141 ILE A N 1
ATOM 1136 C CA . ILE A 1 141 ? 0.382 2.200 13.574 1.00 95.00 141 ILE A CA 1
ATOM 1137 C C . ILE A 1 141 ? -0.110 1.712 14.943 1.00 95.00 141 ILE A C 1
ATOM 1139 O O . ILE A 1 141 ? -0.081 0.514 15.234 1.00 95.00 141 ILE A O 1
ATOM 1143 N N . ASN A 1 142 ? -0.568 2.637 15.791 1.00 91.81 142 ASN A N 1
ATOM 1144 C CA . ASN A 1 142 ? -1.063 2.321 17.131 1.00 91.81 142 ASN A CA 1
ATOM 1145 C C . ASN A 1 142 ? -2.465 1.694 17.119 1.00 91.81 142 ASN A C 1
ATOM 1147 O O . ASN A 1 142 ? -2.916 1.157 18.137 1.00 91.81 142 ASN A O 1
ATOM 1151 N N . ALA A 1 143 ? -3.174 1.755 15.991 1.00 89.94 143 ALA A N 1
ATOM 1152 C CA . ALA A 1 143 ? -4.529 1.254 15.899 1.00 89.94 143 ALA A CA 1
ATOM 1153 C C . ALA A 1 143 ? -4.566 -0.262 16.111 1.00 89.94 143 ALA A C 1
ATOM 1155 O O . ALA A 1 143 ? -3.757 -1.030 15.586 1.00 89.94 143 ALA A O 1
ATOM 1156 N N . PHE A 1 144 ? -5.552 -0.693 16.899 1.00 83.62 144 PHE A N 1
ATOM 1157 C CA . PHE A 1 144 ? -5.879 -2.105 17.107 1.00 83.62 144 PHE A CA 1
ATOM 1158 C C . PHE A 1 144 ? -4.712 -2.969 17.609 1.00 83.62 144 PHE A C 1
ATOM 1160 O O . PHE A 1 144 ? -4.758 -4.187 17.462 1.00 83.62 144 PHE A O 1
ATOM 1167 N N . ASN A 1 145 ? -3.694 -2.346 18.220 1.00 79.62 145 ASN A N 1
ATOM 1168 C CA . ASN A 1 145 ? -2.466 -2.991 18.690 1.00 79.62 145 ASN A CA 1
ATOM 1169 C C . ASN A 1 145 ? -1.747 -3.806 17.600 1.00 79.62 145 ASN A C 1
ATOM 1171 O O . ASN A 1 145 ? -1.122 -4.816 17.910 1.00 79.62 145 ASN A O 1
ATOM 1175 N N . ARG A 1 146 ? -1.853 -3.389 16.330 1.00 82.56 146 ARG A N 1
ATOM 1176 C CA . ARG A 1 146 ? -1.245 -4.104 15.194 1.00 82.56 146 ARG A CA 1
ATOM 1177 C C . ARG A 1 146 ? 0.197 -3.680 14.932 1.00 82.56 146 ARG A C 1
ATOM 1179 O O . ARG A 1 146 ? 0.976 -4.475 14.424 1.00 82.56 146 ARG A O 1
ATOM 1186 N N . GLY A 1 147 ? 0.571 -2.449 15.291 1.00 91.06 147 GLY A N 1
ATOM 1187 C CA . GLY A 1 147 ? 1.965 -1.996 15.292 1.00 91.06 147 GLY A CA 1
ATOM 1188 C C . GLY A 1 147 ? 2.563 -1.722 13.911 1.00 91.06 147 GLY A C 1
ATOM 1189 O O . GLY A 1 147 ? 3.771 -1.492 13.823 1.00 91.06 147 GLY A O 1
ATOM 1190 N N . TYR A 1 148 ? 1.752 -1.713 12.848 1.00 95.88 148 TYR A N 1
ATOM 1191 C CA . TYR A 1 148 ? 2.210 -1.446 11.484 1.00 95.88 148 TYR A CA 1
ATOM 1192 C C . TYR A 1 148 ? 1.186 -0.681 10.646 1.00 95.88 148 TYR A C 1
ATOM 1194 O O . TYR A 1 148 ? -0.021 -0.874 10.789 1.00 95.88 148 TYR A O 1
ATOM 1202 N N . VAL A 1 149 ? 1.695 0.097 9.690 1.00 97.19 149 VAL A N 1
ATOM 1203 C CA . VAL A 1 149 ? 0.935 0.619 8.546 1.00 97.19 149 VAL A CA 1
ATOM 1204 C C . VAL A 1 149 ? 1.729 0.402 7.259 1.00 97.19 149 VAL A C 1
ATOM 1206 O O . VAL A 1 149 ? 2.961 0.503 7.245 1.00 97.19 149 VAL A O 1
ATOM 1209 N N . LEU A 1 150 ? 1.026 0.077 6.172 1.00 97.81 150 LEU A N 1
ATOM 1210 C CA . LEU A 1 150 ? 1.606 0.030 4.833 1.00 97.81 150 LEU A CA 1
ATOM 1211 C C . LEU A 1 150 ? 1.454 1.406 4.178 1.00 97.81 150 LEU A C 1
ATOM 1213 O O . LEU A 1 150 ? 0.346 1.793 3.824 1.00 97.81 150 LEU A O 1
ATOM 1217 N N . PHE A 1 151 ? 2.561 2.127 4.012 1.00 97.88 151 PHE A N 1
ATOM 1218 C CA . PHE A 1 151 ? 2.589 3.478 3.452 1.00 97.88 151 PHE A CA 1
ATOM 1219 C C . PHE A 1 151 ? 3.175 3.458 2.040 1.00 97.88 151 PHE A C 1
ATOM 1221 O O . PHE A 1 151 ? 4.293 2.972 1.839 1.00 97.88 151 PHE A O 1
ATOM 1228 N N . THR A 1 152 ? 2.438 3.943 1.040 1.00 97.62 152 THR A N 1
ATOM 1229 C CA . THR A 1 152 ? 2.867 3.810 -0.362 1.00 97.62 152 THR A CA 1
ATOM 1230 C C . THR A 1 152 ? 2.393 4.931 -1.279 1.00 97.62 152 THR A C 1
ATOM 1232 O O . THR A 1 152 ? 1.345 5.519 -1.069 1.00 97.62 152 THR A O 1
ATOM 1235 N N . ASP A 1 153 ? 3.127 5.179 -2.359 1.00 95.81 153 ASP A N 1
ATOM 1236 C CA . ASP A 1 153 ? 2.667 5.960 -3.514 1.00 95.81 153 ASP A CA 1
ATOM 1237 C C . ASP A 1 153 ? 2.573 5.130 -4.806 1.00 95.81 153 ASP A C 1
ATOM 1239 O O . ASP A 1 153 ? 2.513 5.663 -5.915 1.00 95.81 153 ASP A O 1
ATOM 1243 N N . GLY A 1 154 ? 2.610 3.802 -4.669 1.00 95.94 154 GLY A N 1
ATOM 1244 C CA . GLY A 1 154 ? 2.653 2.841 -5.766 1.00 95.94 154 GLY A CA 1
ATOM 1245 C C . GLY A 1 154 ? 4.055 2.607 -6.334 1.00 95.94 154 GLY A C 1
ATOM 1246 O O . GLY A 1 154 ? 4.312 1.522 -6.851 1.00 95.94 154 GLY A O 1
ATOM 1247 N N . LEU A 1 155 ? 4.996 3.544 -6.182 1.00 96.62 155 LEU A N 1
ATOM 1248 C CA . LEU A 1 155 ? 6.387 3.389 -6.632 1.00 96.62 155 LEU A CA 1
ATOM 1249 C C . LEU A 1 155 ? 7.310 2.937 -5.498 1.00 96.62 155 LEU A C 1
ATOM 1251 O O . LEU A 1 155 ? 8.210 2.119 -5.709 1.00 96.62 155 LEU A O 1
ATOM 1255 N N . THR A 1 156 ? 7.076 3.448 -4.293 1.00 98.00 156 THR A N 1
ATOM 1256 C CA . THR A 1 156 ? 7.748 3.054 -3.056 1.00 98.00 156 THR A CA 1
ATOM 1257 C C . THR A 1 156 ? 6.720 2.487 -2.082 1.00 98.00 156 THR A C 1
ATOM 1259 O O . THR A 1 156 ? 5.629 3.030 -1.923 1.00 98.00 156 THR A O 1
ATOM 1262 N N . TRP A 1 157 ? 7.073 1.391 -1.420 1.00 98.50 157 TRP A N 1
ATOM 1263 C CA . TRP A 1 157 ? 6.237 0.685 -0.454 1.00 98.50 157 TRP A CA 1
ATOM 1264 C C . TRP A 1 157 ? 7.006 0.557 0.855 1.00 98.50 157 TRP A C 1
ATOM 1266 O O . TRP A 1 157 ? 7.984 -0.190 0.932 1.00 98.50 157 TRP A O 1
ATOM 1276 N N . MET A 1 158 ? 6.586 1.321 1.859 1.00 98.50 158 MET A N 1
ATOM 1277 C CA . MET A 1 158 ? 7.207 1.386 3.177 1.00 98.50 158 MET A CA 1
ATOM 1278 C C . MET A 1 158 ? 6.330 0.660 4.192 1.00 98.50 158 MET A C 1
ATOM 1280 O O . MET A 1 158 ? 5.122 0.873 4.264 1.00 98.50 158 MET A O 1
ATOM 1284 N N . PHE A 1 159 ? 6.955 -0.184 5.001 1.00 98.06 159 PHE A N 1
ATOM 1285 C CA . PHE A 1 159 ? 6.304 -0.878 6.104 1.00 98.06 159 PHE A CA 1
ATOM 1286 C C . PHE A 1 159 ? 6.700 -0.142 7.373 1.00 98.06 159 PHE A C 1
ATOM 1288 O O . PHE A 1 159 ? 7.822 -0.308 7.842 1.00 98.06 159 PHE A O 1
ATOM 1295 N N . LEU A 1 160 ? 5.836 0.731 7.880 1.00 97.88 160 LEU A N 1
ATOM 1296 C CA . LEU A 1 160 ? 6.188 1.631 8.976 1.00 97.88 160 LEU A CA 1
ATOM 1297 C C . LEU A 1 160 ? 5.755 1.053 10.321 1.00 97.88 160 LEU A C 1
ATOM 1299 O O . LEU A 1 160 ? 4.729 0.381 10.417 1.00 97.88 160 LEU A O 1
ATOM 1303 N N . THR A 1 161 ? 6.544 1.325 11.354 1.00 97.31 161 THR A N 1
ATOM 1304 C CA . THR A 1 161 ? 6.270 0.965 12.750 1.00 97.31 161 THR A CA 1
ATOM 1305 C C . THR A 1 161 ? 6.808 2.052 13.684 1.00 97.31 161 THR A C 1
ATOM 1307 O O . THR A 1 161 ? 7.423 3.015 13.222 1.00 97.31 161 THR A O 1
ATOM 1310 N N . ILE A 1 162 ? 6.576 1.917 14.990 1.00 95.62 162 ILE A N 1
ATOM 1311 C CA . ILE A 1 162 ? 7.112 2.827 16.005 1.00 95.62 162 ILE A CA 1
ATOM 1312 C C . ILE A 1 162 ? 8.172 2.102 16.830 1.00 95.62 162 ILE A C 1
ATOM 1314 O O . ILE A 1 162 ? 7.909 1.056 17.421 1.00 95.62 162 ILE A O 1
ATOM 1318 N N . VAL A 1 163 ? 9.365 2.690 16.896 1.00 93.69 163 VAL A N 1
ATOM 1319 C CA . VAL A 1 163 ? 10.464 2.265 17.772 1.00 93.69 163 VAL A CA 1
ATOM 1320 C C . VAL A 1 163 ? 10.959 3.497 18.514 1.00 93.69 163 VAL A C 1
ATOM 1322 O O . VAL A 1 163 ? 11.185 4.531 17.892 1.00 93.69 163 VAL A O 1
ATOM 1325 N N . ASP A 1 164 ? 11.088 3.407 19.840 1.00 92.19 164 ASP A N 1
ATOM 1326 C CA . ASP A 1 164 ? 11.539 4.516 20.695 1.00 92.19 164 ASP A CA 1
ATOM 1327 C C . ASP A 1 164 ? 10.790 5.840 20.428 1.00 92.19 164 ASP A C 1
ATOM 1329 O O . ASP A 1 164 ? 11.385 6.912 20.338 1.00 92.19 164 ASP A O 1
ATOM 1333 N N . ASP A 1 165 ? 9.461 5.747 20.280 1.00 91.44 165 ASP A N 1
ATOM 1334 C CA . ASP A 1 165 ? 8.536 6.856 19.983 1.00 91.44 165 ASP A CA 1
ATOM 1335 C C . ASP A 1 165 ? 8.742 7.551 18.618 1.00 91.44 165 ASP A C 1
ATOM 1337 O O . ASP A 1 165 ? 8.138 8.586 18.325 1.00 91.44 165 ASP A O 1
ATOM 1341 N N . GLN A 1 166 ? 9.545 6.963 17.730 1.00 94.44 166 GLN A N 1
ATOM 1342 C CA . GLN A 1 166 ? 9.771 7.456 16.373 1.00 94.44 166 GLN A CA 1
ATOM 1343 C C . GLN A 1 166 ? 9.138 6.533 15.338 1.00 94.44 166 GLN A C 1
ATOM 1345 O O . GLN A 1 166 ? 9.243 5.310 15.431 1.00 94.44 166 GLN A O 1
ATOM 1350 N N . ILE A 1 167 ? 8.508 7.128 14.322 1.00 96.38 167 ILE A N 1
ATOM 1351 C CA . ILE A 1 167 ? 8.062 6.390 13.139 1.00 96.38 167 ILE A CA 1
ATOM 1352 C C . ILE A 1 167 ? 9.299 6.012 12.329 1.00 96.38 167 ILE A C 1
ATOM 1354 O O . ILE A 1 167 ? 10.052 6.881 11.885 1.00 96.38 167 ILE A O 1
ATOM 1358 N N . VAL A 1 168 ? 9.494 4.715 12.128 1.00 96.06 168 VAL A N 1
ATOM 1359 C CA . VAL A 1 168 ? 10.641 4.154 11.413 1.00 96.06 168 VAL A CA 1
ATOM 1360 C C . VAL A 1 168 ? 10.188 3.117 10.393 1.00 96.06 168 VAL A C 1
ATOM 1362 O O . VAL A 1 168 ? 9.094 2.556 10.484 1.00 96.06 168 VAL A O 1
ATOM 1365 N N . GLU A 1 169 ? 11.054 2.834 9.422 1.00 96.56 169 GLU A N 1
ATOM 1366 C CA . GLU A 1 169 ? 10.913 1.634 8.599 1.00 96.56 169 GLU A CA 1
ATOM 1367 C C . GLU A 1 169 ? 11.026 0.388 9.489 1.00 96.56 169 GLU A C 1
ATOM 1369 O O . GLU A 1 169 ? 11.875 0.313 10.381 1.00 96.56 169 GLU A O 1
ATOM 1374 N N . SER A 1 170 ? 10.159 -0.594 9.255 1.00 95.50 170 SER A N 1
ATOM 1375 C CA . SER A 1 170 ? 10.125 -1.827 10.025 1.00 95.50 170 SER A CA 1
ATOM 1376 C C . SER A 1 170 ? 11.462 -2.564 9.923 1.00 95.50 170 SER A C 1
ATOM 1378 O O . SER A 1 170 ? 11.917 -2.865 8.819 1.00 95.50 170 SER A O 1
ATOM 1380 N N . PRO A 1 171 ? 12.071 -2.972 11.051 1.00 92.62 171 PRO A N 1
ATOM 1381 C CA . PRO A 1 171 ? 13.275 -3.799 11.019 1.00 92.62 171 PRO A CA 1
ATOM 1382 C C . PRO A 1 171 ? 13.000 -5.214 10.482 1.00 92.62 171 PRO A C 1
ATOM 1384 O O . PRO A 1 171 ? 13.934 -5.950 10.170 1.00 92.62 171 PRO A O 1
ATOM 1387 N N . LYS A 1 172 ? 11.724 -5.616 10.397 1.00 94.81 172 LYS A N 1
ATOM 1388 C CA . LYS A 1 172 ? 11.286 -6.938 9.935 1.00 94.81 172 LYS A CA 1
ATOM 1389 C C . LYS A 1 172 ? 10.922 -6.965 8.452 1.00 94.81 172 LYS A C 1
ATOM 1391 O O . LYS A 1 172 ? 11.000 -8.030 7.836 1.00 94.81 172 LYS A O 1
ATOM 1396 N N . TYR A 1 173 ? 10.504 -5.825 7.909 1.00 96.56 173 TYR A N 1
ATOM 1397 C CA . TYR A 1 173 ? 9.939 -5.714 6.572 1.00 96.56 173 TYR A CA 1
ATOM 1398 C C . TYR A 1 173 ? 10.630 -4.605 5.795 1.00 96.56 173 TYR A C 1
ATOM 1400 O O . TYR A 1 173 ? 10.535 -3.435 6.151 1.00 96.56 173 TYR A O 1
ATOM 1408 N N . GLU A 1 174 ? 11.331 -4.980 4.729 1.00 96.50 174 GLU A N 1
ATOM 1409 C CA . GLU A 1 174 ? 12.130 -4.032 3.960 1.00 96.50 174 GLU A CA 1
ATOM 1410 C C . GLU A 1 174 ? 11.248 -3.091 3.132 1.00 96.50 174 GLU A C 1
ATOM 1412 O O . GLU A 1 174 ? 10.245 -3.510 2.549 1.00 96.50 174 GLU A O 1
ATOM 1417 N N . THR A 1 175 ? 11.657 -1.830 3.007 1.00 97.69 175 THR A N 1
ATOM 1418 C CA . THR A 1 175 ? 11.062 -0.918 2.026 1.00 97.69 175 THR A CA 1
ATOM 1419 C C . THR A 1 175 ? 11.373 -1.394 0.612 1.00 97.69 175 THR A C 1
ATOM 1421 O O . THR A 1 175 ? 12.539 -1.515 0.221 1.00 97.69 175 THR A O 1
ATOM 1424 N N . ILE A 1 176 ? 10.332 -1.593 -0.193 1.00 98.12 176 ILE A N 1
ATOM 1425 C CA . ILE A 1 176 ? 10.458 -2.047 -1.579 1.00 98.12 176 ILE A CA 1
ATOM 1426 C C . ILE A 1 176 ? 10.210 -0.880 -2.527 1.00 98.12 176 ILE A C 1
ATOM 1428 O O . ILE A 1 176 ? 9.279 -0.096 -2.360 1.00 98.12 176 ILE A O 1
ATOM 1432 N N . ARG A 1 177 ? 11.066 -0.762 -3.542 1.00 97.56 177 ARG A N 1
ATOM 1433 C CA . ARG A 1 177 ? 10.969 0.255 -4.591 1.00 97.56 177 ARG A CA 1
ATOM 1434 C C . ARG A 1 177 ? 10.788 -0.445 -5.927 1.00 97.56 177 ARG A C 1
ATOM 1436 O O . ARG A 1 177 ? 11.583 -1.313 -6.273 1.00 97.56 177 ARG A O 1
ATOM 1443 N N . LEU A 1 178 ? 9.757 -0.047 -6.663 1.00 96.88 178 LEU A N 1
ATOM 1444 C CA . LEU A 1 178 ? 9.438 -0.520 -8.015 1.00 96.88 178 LEU A CA 1
ATOM 1445 C C . LEU A 1 178 ? 10.118 0.322 -9.107 1.00 96.88 178 LEU A C 1
ATOM 1447 O O . LEU A 1 178 ? 9.903 0.130 -10.301 1.00 96.88 178 LEU A O 1
ATOM 1451 N N . ILE A 1 179 ? 10.963 1.253 -8.677 1.00 95.31 179 ILE A N 1
ATOM 1452 C CA . ILE A 1 179 ? 11.752 2.159 -9.497 1.00 95.31 179 ILE A CA 1
ATOM 1453 C C . ILE A 1 179 ? 13.221 2.072 -9.094 1.00 95.31 179 ILE A C 1
ATOM 1455 O O . ILE A 1 179 ? 13.558 1.839 -7.930 1.00 95.31 179 ILE A O 1
ATOM 1459 N N . ASP A 1 180 ? 14.090 2.327 -10.055 1.00 94.12 180 ASP A N 1
ATOM 1460 C CA . ASP A 1 180 ? 15.509 2.560 -9.836 1.00 94.12 180 ASP A CA 1
ATOM 1461 C C . ASP A 1 180 ? 15.787 4.068 -9.827 1.00 94.12 180 ASP A C 1
ATOM 1463 O O . ASP A 1 180 ? 15.204 4.826 -10.607 1.00 94.12 180 ASP A O 1
ATOM 1467 N N . LYS A 1 181 ? 16.694 4.501 -8.947 1.00 92.69 181 LYS A N 1
ATOM 1468 C CA . LYS A 1 181 ? 17.149 5.894 -8.825 1.00 92.69 181 LYS A CA 1
ATOM 1469 C C . LYS A 1 181 ? 18.555 6.007 -9.392 1.00 92.69 181 LYS A C 1
ATOM 1471 O O . LYS A 1 181 ? 19.426 5.228 -9.014 1.00 92.69 181 LYS A O 1
ATOM 1476 N N . TYR A 1 182 ? 18.784 6.993 -10.253 1.00 88.69 182 TYR A N 1
ATOM 1477 C CA . TYR A 1 182 ? 20.040 7.082 -11.006 1.00 88.69 182 TYR A CA 1
ATOM 1478 C C . TYR A 1 182 ? 20.799 8.390 -10.792 1.00 88.69 182 TYR A C 1
ATOM 1480 O O . TYR A 1 182 ? 22.018 8.416 -10.922 1.00 88.69 182 TYR A O 1
ATOM 1488 N N . GLU A 1 183 ? 20.102 9.478 -10.463 1.00 90.00 183 GLU A N 1
ATOM 1489 C CA . GLU A 1 183 ? 20.719 10.798 -10.338 1.00 90.00 183 GLU A CA 1
ATOM 1490 C C . GLU A 1 183 ? 19.905 11.681 -9.395 1.00 90.00 183 GLU A C 1
ATOM 1492 O O . GLU A 1 183 ? 18.678 11.703 -9.473 1.00 90.00 183 GLU A O 1
ATOM 1497 N N . LYS A 1 184 ? 20.572 12.422 -8.508 1.00 90.56 184 LYS A N 1
ATOM 1498 C CA . LYS A 1 184 ? 19.901 13.370 -7.615 1.00 90.56 184 LYS A CA 1
ATOM 1499 C C . LYS A 1 184 ? 19.702 14.710 -8.322 1.00 90.56 184 LYS A C 1
ATOM 1501 O O . LYS A 1 184 ? 20.655 15.280 -8.842 1.00 90.56 184 LYS A O 1
ATOM 1506 N N . TYR A 1 185 ? 18.495 15.255 -8.239 1.00 87.50 185 TYR A N 1
ATOM 1507 C CA . TYR A 1 185 ? 18.136 16.573 -8.757 1.00 87.50 185 TYR A CA 1
ATOM 1508 C C . TYR A 1 185 ? 17.372 17.364 -7.687 1.00 87.50 185 TYR A C 1
ATOM 1510 O O . TYR A 1 185 ? 16.200 17.112 -7.412 1.00 87.50 185 TYR A O 1
ATOM 1518 N N . HIS A 1 186 ? 18.038 18.319 -7.030 1.00 88.62 186 HIS A N 1
ATOM 1519 C CA . HIS A 1 186 ? 17.491 19.052 -5.877 1.00 88.62 186 HIS A CA 1
ATOM 1520 C C . HIS A 1 186 ? 16.920 18.120 -4.780 1.00 88.62 186 HIS A C 1
ATOM 1522 O O . HIS A 1 186 ? 17.670 17.346 -4.181 1.00 88.62 186 HIS A O 1
ATOM 1528 N N . LYS A 1 187 ? 15.610 18.216 -4.495 1.00 89.62 187 LYS A N 1
ATOM 1529 C CA . LYS A 1 187 ? 14.849 17.365 -3.554 1.00 89.62 187 LYS A CA 1
ATOM 1530 C C . LYS A 1 187 ? 14.169 16.173 -4.251 1.00 89.62 187 LYS A C 1
ATOM 1532 O O . LYS A 1 187 ? 13.191 15.636 -3.750 1.00 89.62 187 LYS A O 1
ATOM 1537 N N . THR A 1 188 ? 14.620 15.820 -5.448 1.00 93.31 188 THR A N 1
ATOM 1538 C CA . THR A 1 188 ? 14.071 14.733 -6.263 1.00 93.31 188 THR A CA 1
ATOM 1539 C C . THR A 1 188 ? 15.199 13.858 -6.794 1.00 93.31 188 THR A C 1
ATOM 1541 O O . THR A 1 188 ? 16.377 14.211 -6.704 1.00 93.31 188 THR A O 1
ATOM 1544 N N . ASN A 1 189 ? 14.838 12.714 -7.357 1.00 94.00 189 ASN A N 1
ATOM 1545 C CA . ASN A 1 189 ? 15.741 11.780 -8.001 1.00 94.00 189 ASN A CA 1
ATOM 1546 C C . ASN A 1 189 ? 15.211 11.462 -9.393 1.00 94.00 189 ASN A C 1
ATOM 1548 O O . ASN A 1 189 ? 14.015 11.241 -9.563 1.00 94.00 189 ASN A O 1
ATOM 1552 N N . ARG A 1 190 ? 16.094 11.387 -10.383 1.00 93.94 190 ARG A N 1
ATOM 1553 C CA . ARG A 1 190 ? 15.757 10.824 -11.682 1.00 93.94 190 ARG A CA 1
ATOM 1554 C C . ARG A 1 190 ? 15.527 9.326 -11.534 1.00 93.94 190 ARG A C 1
ATOM 1556 O O . ARG A 1 190 ? 16.402 8.613 -11.028 1.00 93.94 190 ARG A O 1
ATOM 1563 N N . VAL A 1 191 ? 14.372 8.863 -11.996 1.00 93.62 191 VAL A N 1
ATOM 1564 C CA . VAL 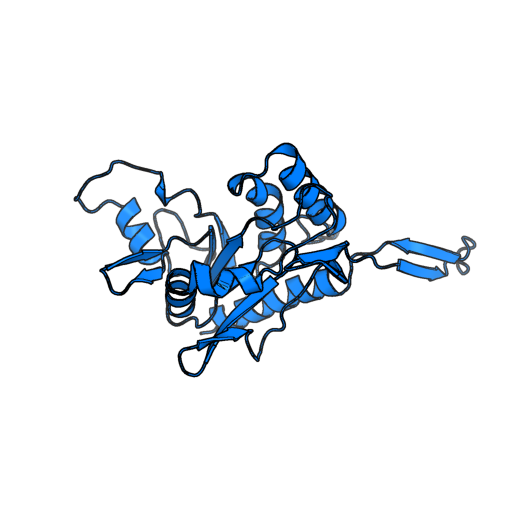A 1 191 ? 13.913 7.487 -11.825 1.00 93.62 191 VAL A CA 1
ATOM 1565 C C . VAL A 1 191 ? 13.503 6.837 -13.136 1.00 93.62 191 VAL A C 1
ATOM 1567 O O . VAL A 1 191 ? 13.191 7.508 -14.120 1.00 93.62 191 VAL A O 1
ATOM 1570 N N . LYS A 1 192 ? 13.507 5.507 -13.135 1.00 92.62 192 LYS A N 1
ATOM 1571 C CA . LYS A 1 192 ? 12.836 4.671 -14.135 1.00 92.62 192 LYS A CA 1
ATOM 1572 C C . LYS A 1 192 ? 12.167 3.507 -13.424 1.00 92.62 192 LYS A C 1
ATOM 1574 O O . LYS A 1 192 ? 12.692 3.045 -12.413 1.00 92.62 192 LYS A O 1
ATOM 1579 N N . ALA A 1 193 ? 11.045 3.035 -13.959 1.00 91.88 193 ALA A N 1
ATOM 1580 C CA . ALA A 1 193 ? 10.464 1.770 -13.529 1.00 91.88 193 ALA A CA 1
ATOM 1581 C C . ALA A 1 193 ? 11.491 0.641 -13.667 1.00 91.88 193 ALA A C 1
ATOM 1583 O O . ALA A 1 193 ? 12.299 0.644 -14.602 1.00 91.88 193 ALA A O 1
ATOM 1584 N N . LYS A 1 194 ? 11.470 -0.295 -12.717 1.00 92.81 194 LYS A N 1
ATOM 1585 C CA . LYS A 1 194 ? 12.298 -1.496 -12.788 1.00 92.81 194 LYS A CA 1
ATOM 1586 C C . LYS A 1 194 ? 11.902 -2.330 -13.999 1.00 92.81 194 LYS A C 1
ATOM 1588 O O . LYS A 1 194 ? 10.733 -2.416 -14.346 1.00 92.81 194 LYS A O 1
ATOM 1593 N N . HIS A 1 195 ? 12.897 -2.957 -14.608 1.00 86.81 195 HIS A N 1
ATOM 1594 C CA . HIS A 1 195 ? 12.747 -3.841 -15.759 1.00 86.81 195 HIS A CA 1
ATOM 1595 C C . HIS A 1 195 ? 13.560 -5.105 -15.504 1.00 86.81 195 HIS A C 1
ATOM 1597 O O . HIS A 1 195 ? 14.659 -5.021 -14.947 1.00 86.81 195 HIS A O 1
ATOM 1603 N N . GLN A 1 196 ? 13.037 -6.270 -15.886 1.00 84.50 196 GLN A N 1
ATOM 1604 C CA . GLN A 1 196 ? 13.765 -7.525 -15.751 1.00 84.50 196 GLN A CA 1
ATOM 1605 C C . GLN A 1 196 ? 13.616 -8.388 -17.002 1.00 84.50 196 GLN A C 1
ATOM 1607 O O . GLN A 1 196 ? 12.526 -8.793 -17.389 1.00 84.50 196 GLN A O 1
ATOM 1612 N N . GLY A 1 197 ? 14.752 -8.718 -17.615 1.00 81.62 197 GLY A N 1
ATOM 1613 C CA . GLY A 1 197 ? 14.837 -9.709 -18.681 1.00 81.62 197 GLY A CA 1
ATOM 1614 C C . GLY A 1 197 ? 15.242 -11.080 -18.146 1.00 81.62 197 GLY A C 1
ATOM 1615 O O . GLY A 1 197 ? 16.026 -11.197 -17.200 1.00 81.62 197 GLY A O 1
ATOM 1616 N N . LYS A 1 198 ? 14.751 -12.137 -18.786 1.00 82.62 198 LYS A N 1
ATOM 1617 C CA . LYS A 1 198 ? 15.190 -13.514 -18.582 1.00 82.62 198 LYS A CA 1
ATOM 1618 C C . LYS A 1 198 ? 15.617 -14.113 -19.910 1.00 82.62 198 LYS A C 1
ATOM 1620 O O . LYS A 1 198 ? 14.850 -14.131 -20.869 1.00 82.62 198 LYS A O 1
ATOM 1625 N N . HIS A 1 199 ? 16.820 -14.673 -19.924 1.00 86.62 199 HIS A N 1
ATOM 1626 C CA . HIS A 1 199 ? 17.287 -15.458 -21.053 1.00 86.62 199 HIS A CA 1
ATOM 1627 C C . HIS A 1 199 ? 16.654 -16.852 -21.014 1.00 86.62 199 HIS A C 1
ATOM 1629 O O . HIS A 1 199 ? 16.771 -17.573 -20.016 1.00 86.62 199 HIS A O 1
ATOM 1635 N N . VAL A 1 200 ? 15.981 -17.238 -22.092 1.00 86.56 200 VAL A N 1
ATOM 1636 C CA . VAL A 1 200 ? 15.315 -18.532 -22.240 1.00 86.56 200 VAL A CA 1
ATOM 1637 C C . VAL A 1 200 ? 15.924 -19.263 -23.432 1.00 86.56 200 VAL A C 1
ATOM 1639 O O . VAL A 1 200 ? 15.845 -18.802 -24.570 1.00 86.56 200 VAL A O 1
ATOM 1642 N N . ASP A 1 201 ? 16.526 -20.425 -23.167 1.00 87.62 201 ASP A N 1
ATOM 1643 C CA . ASP A 1 201 ? 17.058 -21.311 -24.203 1.00 87.62 201 ASP A CA 1
ATOM 1644 C C . ASP A 1 201 ? 16.029 -22.404 -24.536 1.00 87.62 201 ASP A C 1
ATOM 1646 O O . ASP A 1 201 ? 15.841 -23.370 -23.794 1.00 87.62 201 ASP A O 1
ATOM 1650 N N . LEU A 1 202 ? 15.345 -22.232 -25.667 1.00 88.69 202 LEU A N 1
ATOM 1651 C CA . LEU A 1 202 ? 14.389 -23.181 -26.238 1.00 88.69 202 LEU A CA 1
ATOM 1652 C C . LEU A 1 202 ? 15.019 -23.994 -27.381 1.00 88.69 202 LEU A C 1
ATOM 1654 O O . LEU A 1 202 ? 14.313 -24.565 -28.215 1.00 88.69 202 LEU A O 1
ATOM 1658 N N . SER A 1 203 ? 16.352 -24.083 -27.442 1.00 91.50 203 SER A N 1
ATOM 1659 C CA . SER A 1 203 ? 17.047 -24.846 -28.488 1.00 91.50 203 SER A CA 1
ATOM 1660 C C . SER A 1 203 ? 16.698 -26.335 -28.456 1.00 91.50 203 SER A C 1
ATOM 1662 O O . SER A 1 203 ? 16.722 -26.985 -29.497 1.00 91.50 203 SER A O 1
ATOM 1664 N N . TYR A 1 204 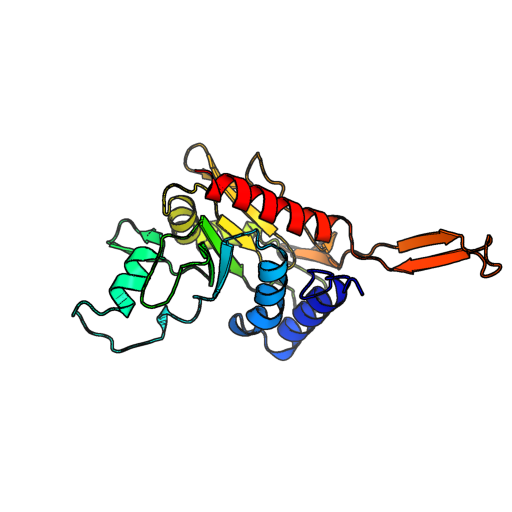? 16.294 -26.871 -27.298 1.00 88.75 204 TYR A N 1
ATOM 1665 C CA . TYR A 1 204 ? 15.851 -28.264 -27.168 1.00 88.75 204 TYR A CA 1
ATOM 1666 C C . TYR A 1 204 ? 14.567 -28.581 -27.965 1.00 88.75 204 TYR A C 1
ATOM 1668 O O . TYR A 1 204 ? 14.332 -29.742 -28.288 1.00 88.75 204 TYR A O 1
ATOM 1676 N N . ILE A 1 205 ? 13.767 -27.563 -28.313 1.00 90.50 205 ILE A N 1
ATOM 1677 C CA . ILE A 1 205 ? 12.597 -27.658 -29.211 1.00 90.50 205 ILE A CA 1
ATOM 1678 C C . ILE A 1 205 ? 12.831 -26.948 -30.555 1.00 90.50 205 ILE A C 1
ATOM 1680 O O . ILE A 1 205 ? 11.889 -26.693 -31.299 1.00 90.50 205 ILE A O 1
ATOM 1684 N N . GLY A 1 206 ? 14.086 -26.620 -30.882 1.00 90.06 206 GLY A N 1
ATOM 1685 C CA . GLY A 1 206 ? 14.468 -26.021 -32.164 1.00 90.06 206 GLY A CA 1
ATOM 1686 C C . GLY A 1 206 ? 14.110 -24.541 -32.334 1.00 90.06 206 GLY A C 1
ATOM 1687 O O . GLY A 1 206 ? 14.234 -24.028 -33.442 1.00 90.06 206 GLY A O 1
ATOM 1688 N N . LEU A 1 207 ? 13.685 -23.845 -31.272 1.00 88.38 207 LEU A N 1
ATOM 1689 C CA . LEU A 1 207 ? 13.285 -22.433 -31.354 1.00 88.38 207 LEU A CA 1
ATOM 1690 C C . LEU A 1 207 ? 14.441 -21.453 -31.094 1.00 88.38 207 LEU A C 1
ATOM 1692 O O . LEU A 1 207 ? 14.344 -20.293 -31.469 1.00 88.38 207 LEU A O 1
ATOM 1696 N N . GLY A 1 208 ? 15.552 -21.908 -30.513 1.00 90.25 208 GLY A N 1
ATOM 1697 C CA . GLY A 1 208 ? 16.720 -21.067 -30.238 1.00 90.25 208 GLY A CA 1
ATOM 1698 C C . GLY A 1 208 ? 16.626 -20.309 -28.912 1.00 90.25 208 GLY A C 1
ATOM 1699 O O . GLY A 1 208 ? 15.941 -20.740 -27.985 1.00 90.25 208 GLY A O 1
ATOM 1700 N N . ARG A 1 209 ? 17.371 -19.205 -28.802 1.00 89.81 209 ARG A N 1
ATOM 1701 C CA . ARG A 1 209 ? 17.530 -18.414 -27.573 1.00 89.81 209 ARG A CA 1
ATOM 1702 C C . ARG A 1 209 ? 16.792 -17.087 -27.675 1.00 89.81 209 ARG A C 1
ATOM 1704 O O . ARG A 1 209 ? 16.933 -16.394 -28.679 1.00 89.81 209 ARG A O 1
ATOM 1711 N N . PHE A 1 210 ? 16.069 -16.734 -26.619 1.00 87.12 210 PHE A N 1
ATOM 1712 C CA . PHE A 1 210 ? 15.252 -15.526 -26.546 1.00 87.12 210 PHE A CA 1
ATOM 1713 C C . PHE A 1 210 ? 15.509 -14.781 -25.245 1.00 87.12 210 PHE A C 1
ATOM 1715 O O . PHE A 1 210 ? 15.702 -15.402 -24.200 1.00 87.12 210 PHE A O 1
ATOM 1722 N N . ASP A 1 211 ? 15.429 -13.458 -25.307 1.00 85.31 211 ASP A N 1
ATOM 1723 C CA . ASP A 1 211 ? 15.294 -12.619 -24.124 1.00 85.31 211 ASP A CA 1
ATOM 1724 C C . ASP A 1 211 ? 13.813 -12.278 -23.959 1.00 85.31 211 ASP A C 1
ATOM 1726 O O . ASP A 1 211 ? 13.173 -11.776 -24.884 1.00 85.31 211 ASP A O 1
ATOM 1730 N N . VAL A 1 212 ? 13.256 -12.615 -22.799 1.00 84.06 212 VAL A N 1
ATOM 1731 C CA . VAL A 1 212 ? 11.845 -12.396 -22.471 1.00 84.06 212 VAL A CA 1
ATOM 1732 C C . VAL A 1 212 ? 11.767 -11.454 -21.282 1.00 84.06 212 VAL A C 1
ATOM 1734 O O . VAL A 1 212 ? 12.476 -11.646 -20.294 1.00 84.06 212 VAL A O 1
ATOM 1737 N N . GLU A 1 213 ? 10.916 -10.441 -21.374 1.00 82.19 213 GLU A N 1
ATOM 1738 C CA . GLU A 1 213 ? 10.609 -9.552 -20.257 1.00 82.19 213 GLU A CA 1
ATOM 1739 C C . GLU A 1 213 ? 9.726 -10.277 -19.239 1.00 82.19 213 GLU A C 1
ATOM 1741 O O . GLU A 1 213 ? 8.780 -10.980 -19.601 1.00 82.19 213 GLU A O 1
ATOM 1746 N N . ILE A 1 214 ? 10.088 -10.168 -17.965 1.00 85.88 214 ILE A N 1
ATOM 1747 C CA . ILE A 1 214 ? 9.376 -10.779 -16.846 1.00 85.88 214 ILE A CA 1
ATOM 1748 C C . ILE A 1 214 ? 9.146 -9.739 -15.754 1.00 85.88 214 ILE A C 1
ATOM 1750 O O . ILE A 1 214 ? 9.862 -8.741 -15.674 1.00 85.88 214 ILE A O 1
ATOM 1754 N N . GLU A 1 215 ? 8.181 -10.005 -14.873 1.00 89.50 215 GLU A N 1
ATOM 1755 C CA . GLU A 1 215 ? 7.946 -9.136 -13.721 1.00 89.50 215 GLU A CA 1
ATOM 1756 C C . GLU A 1 215 ? 9.223 -9.006 -12.865 1.00 89.50 215 GLU A C 1
ATOM 1758 O O . GLU A 1 215 ? 9.879 -10.022 -12.588 1.00 89.50 215 GLU A O 1
ATOM 1763 N N . PRO A 1 216 ? 9.571 -7.790 -12.402 1.00 92.56 216 PRO A N 1
ATOM 1764 C CA . PRO A 1 216 ? 10.716 -7.589 -11.526 1.00 92.56 216 PRO A CA 1
ATOM 1765 C C . PRO A 1 216 ? 10.604 -8.393 -10.229 1.00 92.56 216 PRO A C 1
ATOM 1767 O O . PRO A 1 216 ? 9.530 -8.508 -9.637 1.00 92.56 216 PRO A O 1
ATOM 1770 N N . ASN A 1 217 ? 11.728 -8.896 -9.723 1.00 92.94 217 ASN A N 1
ATOM 1771 C CA . ASN A 1 217 ? 11.769 -9.654 -8.469 1.00 92.94 217 ASN A CA 1
ATOM 1772 C C . ASN A 1 217 ? 11.146 -8.874 -7.296 1.00 92.94 217 ASN A C 1
ATOM 1774 O O . ASN A 1 217 ? 10.471 -9.457 -6.448 1.00 92.94 217 ASN A O 1
ATOM 1778 N N . GLU A 1 218 ? 11.336 -7.552 -7.255 1.00 96.19 218 GLU A N 1
ATOM 1779 C CA . GLU A 1 218 ? 10.766 -6.662 -6.244 1.00 96.19 218 GLU A CA 1
ATOM 1780 C C . GLU A 1 218 ? 9.237 -6.693 -6.208 1.00 96.19 218 GLU A C 1
ATOM 1782 O O . GLU A 1 218 ? 8.663 -6.585 -5.127 1.00 96.19 218 GLU A O 1
ATOM 1787 N N . TRP A 1 219 ? 8.582 -6.890 -7.352 1.00 95.69 219 TRP A N 1
ATOM 1788 C CA . TRP A 1 219 ? 7.128 -6.992 -7.435 1.00 95.69 219 TRP A CA 1
ATOM 1789 C C . TRP A 1 219 ? 6.608 -8.229 -6.703 1.00 95.69 219 TRP A C 1
ATOM 1791 O O . TRP A 1 219 ? 5.716 -8.134 -5.862 1.00 95.69 219 TRP A O 1
ATOM 1801 N N . ASN A 1 220 ? 7.215 -9.391 -6.950 1.00 93.50 220 ASN A N 1
ATOM 1802 C CA . ASN A 1 220 ? 6.824 -10.628 -6.275 1.00 93.50 220 ASN A CA 1
ATOM 1803 C C . ASN A 1 220 ? 7.200 -10.614 -4.792 1.00 93.50 220 ASN A C 1
ATOM 1805 O O . ASN A 1 220 ? 6.379 -10.972 -3.946 1.00 93.50 220 ASN A O 1
ATOM 1809 N N . ARG A 1 221 ? 8.385 -10.090 -4.465 1.00 96.62 221 ARG A N 1
ATOM 1810 C CA . ARG A 1 221 ? 8.832 -9.902 -3.082 1.00 96.62 221 ARG A CA 1
ATOM 1811 C C . ARG A 1 221 ? 7.891 -8.997 -2.287 1.00 96.62 221 ARG A C 1
ATOM 1813 O O . ARG A 1 221 ? 7.636 -9.265 -1.118 1.00 96.62 221 ARG A O 1
ATOM 1820 N N . LEU A 1 222 ? 7.330 -7.962 -2.916 1.00 98.00 222 LEU A N 1
ATOM 1821 C CA . LEU A 1 222 ? 6.334 -7.094 -2.291 1.00 98.00 222 LEU A CA 1
ATOM 1822 C C . LEU A 1 222 ? 5.060 -7.860 -1.934 1.00 98.00 222 LEU A C 1
ATOM 1824 O O . LEU A 1 222 ? 4.622 -7.798 -0.784 1.00 98.00 222 LEU A O 1
ATOM 1828 N N . LYS A 1 223 ? 4.507 -8.631 -2.880 1.00 96.94 223 LYS A N 1
ATOM 1829 C CA . LYS A 1 223 ? 3.322 -9.466 -2.626 1.00 96.94 223 LYS A CA 1
ATOM 1830 C C . LYS A 1 223 ? 3.585 -10.457 -1.486 1.00 96.94 223 LYS A C 1
ATOM 1832 O O . LYS A 1 223 ? 2.762 -10.606 -0.585 1.00 96.94 223 LYS A O 1
ATOM 1837 N N . GLU A 1 224 ? 4.732 -11.134 -1.509 1.00 96.69 224 GLU A N 1
ATOM 1838 C CA . GLU A 1 224 ? 5.139 -12.090 -0.472 1.00 96.69 224 GLU A CA 1
ATOM 1839 C C . GLU A 1 224 ? 5.283 -11.434 0.902 1.00 96.69 224 GLU A C 1
ATOM 1841 O O . GLU A 1 224 ? 4.803 -11.977 1.898 1.00 96.69 224 GLU A O 1
ATOM 1846 N N . GLN A 1 225 ? 5.893 -10.250 0.962 1.00 97.81 225 GLN A N 1
ATOM 1847 C CA . GLN A 1 225 ? 6.101 -9.535 2.212 1.00 97.81 225 GLN A CA 1
ATOM 1848 C C . GLN A 1 225 ? 4.781 -9.064 2.834 1.00 97.81 225 GLN A C 1
ATOM 1850 O O . GLN A 1 225 ? 4.579 -9.248 4.036 1.00 97.81 225 GLN A O 1
ATOM 1855 N N . ILE A 1 226 ? 3.852 -8.544 2.023 1.00 98.12 226 ILE A N 1
ATOM 1856 C CA . ILE A 1 226 ? 2.503 -8.177 2.483 1.00 98.12 226 ILE A CA 1
ATOM 1857 C C . ILE A 1 226 ? 1.757 -9.421 2.990 1.00 98.12 226 ILE A C 1
ATOM 1859 O O . ILE A 1 226 ? 1.213 -9.400 4.092 1.00 98.12 226 ILE A O 1
ATOM 1863 N N . ARG A 1 227 ? 1.780 -10.538 2.247 1.00 97.75 227 ARG A N 1
ATOM 1864 C CA . ARG A 1 227 ? 1.141 -11.799 2.677 1.00 97.75 227 ARG A CA 1
ATOM 1865 C C . ARG A 1 227 ? 1.723 -12.332 3.985 1.00 97.75 227 ARG A C 1
ATOM 1867 O O . ARG A 1 227 ? 0.974 -12.797 4.845 1.00 97.75 227 ARG A O 1
ATOM 1874 N N . LYS A 1 228 ? 3.046 -12.253 4.155 1.00 97.00 228 LYS A N 1
ATOM 1875 C CA . LYS A 1 228 ? 3.728 -12.645 5.394 1.00 97.00 228 LYS A CA 1
ATOM 1876 C C . LYS A 1 228 ? 3.262 -11.786 6.569 1.00 97.00 228 LYS A C 1
ATOM 1878 O O . LYS A 1 228 ? 2.853 -12.344 7.582 1.00 97.00 228 LYS A O 1
ATOM 1883 N N . MET A 1 229 ? 3.245 -10.464 6.400 1.00 96.62 229 MET A N 1
ATOM 1884 C CA . MET A 1 229 ? 2.738 -9.532 7.411 1.00 96.62 229 MET A CA 1
ATOM 1885 C C . MET A 1 229 ? 1.288 -9.840 7.793 1.00 96.62 229 MET A C 1
ATOM 1887 O O . MET A 1 229 ? 0.983 -9.970 8.973 1.00 96.62 229 MET A O 1
ATOM 1891 N N . LEU A 1 230 ? 0.405 -10.037 6.813 1.00 96.94 230 LEU A N 1
ATOM 1892 C CA . LEU A 1 230 ? -0.994 -10.382 7.076 1.00 96.94 230 LEU A CA 1
ATOM 1893 C C . LEU A 1 230 ? -1.149 -11.715 7.811 1.00 96.94 230 LEU A C 1
ATOM 1895 O O . LEU A 1 230 ? -2.029 -11.843 8.656 1.00 96.94 230 LEU A O 1
ATOM 1899 N N . THR A 1 231 ? -0.310 -12.705 7.503 1.00 96.44 231 THR A N 1
ATOM 1900 C CA . THR A 1 231 ? -0.367 -14.025 8.152 1.00 96.44 231 THR A CA 1
ATOM 1901 C C . THR A 1 231 ? -0.044 -13.915 9.636 1.00 96.44 231 THR A C 1
ATOM 1903 O O . THR A 1 231 ? -0.719 -14.529 10.459 1.00 96.44 231 THR A O 1
ATOM 1906 N N . GLU A 1 232 ? 0.957 -13.108 9.976 1.00 94.94 232 GLU A N 1
ATOM 1907 C CA . GLU A 1 232 ? 1.338 -12.851 11.362 1.00 94.94 232 GLU A CA 1
ATOM 1908 C C . GLU A 1 232 ? 0.260 -12.050 12.094 1.00 94.94 232 GLU A C 1
ATOM 1910 O O . GLU A 1 232 ? -0.237 -12.508 13.117 1.00 94.94 232 GLU A O 1
ATOM 1915 N N . LEU A 1 233 ? -0.193 -10.933 11.515 1.00 94.31 233 LEU A N 1
ATOM 1916 C CA . LEU A 1 233 ? -1.211 -10.066 12.122 1.00 94.31 233 LEU A CA 1
ATOM 1917 C C . LEU A 1 233 ? -2.577 -10.746 12.276 1.00 94.31 233 LEU A C 1
ATOM 1919 O O . LEU A 1 233 ? -3.356 -10.374 13.146 1.00 94.31 233 LEU A O 1
ATOM 1923 N N . LYS A 1 234 ? -2.895 -11.737 11.436 1.00 92.00 234 LYS A N 1
ATOM 1924 C CA . LYS A 1 234 ? -4.103 -12.560 11.583 1.00 92.00 234 LYS A CA 1
ATOM 1925 C C . LYS A 1 234 ? -3.988 -13.557 12.742 1.00 92.00 234 LYS A C 1
ATOM 1927 O O . LYS A 1 234 ? -5.010 -13.921 13.321 1.00 92.00 234 LYS A O 1
ATOM 1932 N N . GLY A 1 235 ? -2.780 -14.056 13.011 1.00 84.25 235 GLY A N 1
ATOM 1933 C CA . GLY A 1 235 ? -2.503 -15.051 14.051 1.00 84.25 235 GLY A CA 1
ATOM 1934 C C . GLY A 1 235 ? -2.391 -14.479 15.468 1.00 84.25 235 GLY A C 1
ATOM 1935 O O . GLY A 1 235 ? -2.386 -15.262 16.418 1.00 84.25 235 GLY A O 1
ATOM 1936 N N . GLU A 1 236 ? -2.304 -13.153 15.589 1.00 66.88 236 GLU A N 1
ATOM 1937 C CA . GLU A 1 236 ? -2.313 -12.365 16.833 1.00 66.88 236 GLU A CA 1
ATOM 1938 C C . GLU A 1 236 ? -3.731 -11.966 17.272 1.00 66.88 236 GLU A C 1
ATOM 1940 O O . GLU A 1 236 ? -4.070 -12.255 18.442 1.00 66.88 236 GLU A O 1
#

Radius of gyration: 19.73 Å; chains: 1; bounding box: 47×48×54 Å

pLDDT: mean 88.87, std 11.99, range [29.02, 98.5]